Protein AF-A0A821Z1S3-F1 (afdb_monomer_lite)

InterPro domains:
  IPR006588 Peptide N glycanase, PAW domain [PF04721] (127-323)
  IPR006588 Peptide N glycanase, PAW domain [PS51398] (124-323)
  IPR008979 Galactose-binding-like domain superfamily [SSF49785] (152-323)
  IPR018325 Rad4/PNGase transglutaminase-like fold [PF03835] (5-99)
  IPR038680 PAW domain superfamily [G3DSA:2.60.120.1020] (148-323)
  IPR038765 Papain-like cysteine peptidase superfamily [SSF54001] (4-103)
  IPR050883 Peptide-N(4)-(N-acetyl-beta-glucosaminyl)asparagine amidase [PTHR12143] (1-322)

Structure (mmCIF, N/CA/C/O backbone):
data_AF-A0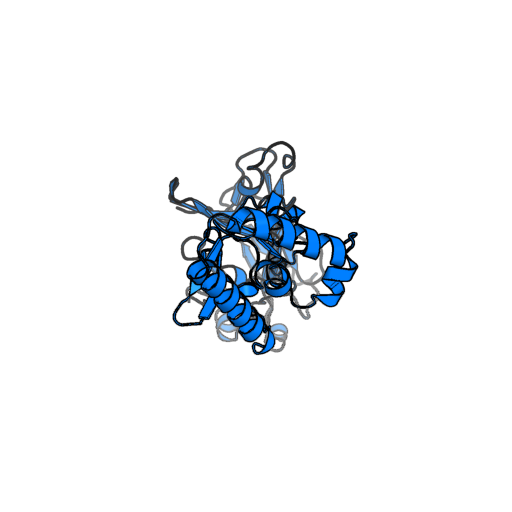A821Z1S3-F1
#
_entry.id   AF-A0A821Z1S3-F1
#
loop_
_atom_site.group_PDB
_atom_site.id
_atom_site.type_symbol
_atom_site.label_atom_id
_atom_site.label_alt_id
_atom_site.label_comp_id
_atom_site.label_asym_id
_atom_site.label_entity_id
_atom_site.label_seq_id
_atom_site.pdbx_PDB_ins_code
_atom_site.Cartn_x
_atom_site.Cartn_y
_atom_site.Cartn_z
_atom_site.occupancy
_atom_site.B_iso_or_equiv
_atom_site.auth_seq_id
_atom_site.auth_comp_id
_atom_site.auth_asym_id
_atom_site.auth_atom_id
_atom_site.pdbx_PDB_model_num
ATOM 1 N N . TYR A 1 1 ? -14.310 0.386 21.230 1.00 90.62 1 TYR A N 1
ATOM 2 C CA . TYR A 1 1 ? -14.034 1.777 20.804 1.00 90.62 1 TYR A CA 1
ATOM 3 C C . TYR A 1 1 ? -12.635 2.137 21.254 1.00 90.62 1 TYR A C 1
ATOM 5 O O . TYR A 1 1 ? -12.342 1.930 22.430 1.00 90.62 1 TYR A O 1
ATOM 13 N N . ASP A 1 2 ? -11.792 2.654 20.360 1.00 93.31 2 ASP A N 1
ATOM 14 C CA . ASP A 1 2 ? -10.522 3.266 20.752 1.00 93.31 2 ASP A CA 1
ATOM 15 C C . ASP A 1 2 ? -10.561 4.796 20.658 1.00 93.31 2 ASP A C 1
ATOM 17 O O . ASP A 1 2 ? -11.298 5.377 19.866 1.00 93.31 2 ASP A O 1
ATOM 21 N N . THR A 1 3 ? -9.761 5.472 21.483 1.00 90.69 3 THR A N 1
ATOM 22 C CA . THR A 1 3 ? -9.684 6.948 21.500 1.00 90.69 3 THR A CA 1
ATOM 23 C C . THR A 1 3 ? -8.890 7.539 20.341 1.00 90.69 3 THR A C 1
ATOM 25 O O . THR A 1 3 ? -8.735 8.751 20.247 1.00 90.69 3 THR A O 1
ATOM 28 N N . THR A 1 4 ? -8.345 6.690 19.485 1.00 85.94 4 THR A N 1
ATOM 29 C CA . THR A 1 4 ? -7.614 7.059 18.277 1.00 85.94 4 THR A CA 1
ATOM 30 C C . THR A 1 4 ? -8.506 6.847 17.057 1.00 85.94 4 THR A C 1
ATOM 32 O O . THR A 1 4 ? -8.021 6.424 16.012 1.00 85.94 4 THR A O 1
ATOM 35 N N . ASP A 1 5 ? -9.807 7.105 17.192 1.00 85.44 5 ASP A N 1
ATOM 36 C CA . ASP A 1 5 ? -10.769 7.154 16.091 1.00 85.44 5 ASP A CA 1
ATOM 37 C C . ASP A 1 5 ? -10.817 5.849 15.268 1.00 85.44 5 ASP A C 1
ATOM 39 O O . ASP A 1 5 ? -10.590 5.828 14.058 1.00 85.44 5 ASP A O 1
ATOM 43 N N . HIS A 1 6 ? -11.032 4.721 15.959 1.00 91.12 6 HIS A N 1
ATOM 44 C CA . HIS A 1 6 ? -11.421 3.447 15.344 1.00 91.12 6 HIS A CA 1
ATOM 45 C C . HIS A 1 6 ? -12.371 2.642 16.244 1.00 91.12 6 HIS A C 1
ATOM 47 O O . HIS A 1 6 ? -12.361 2.755 17.476 1.00 91.12 6 HIS A O 1
ATOM 53 N N . VAL A 1 7 ? -13.215 1.818 15.623 1.00 94.88 7 VAL A N 1
ATOM 54 C CA . VAL A 1 7 ? -14.198 0.970 16.308 1.00 94.88 7 VAL A CA 1
ATOM 55 C C . VAL A 1 7 ? -14.233 -0.422 15.694 1.00 94.88 7 VAL A C 1
ATOM 57 O O . VAL A 1 7 ? -14.097 -0.585 14.490 1.00 94.88 7 VAL A O 1
ATOM 60 N N . TRP A 1 8 ? -14.448 -1.415 16.548 1.00 96.75 8 TRP A N 1
ATOM 61 C CA . TRP A 1 8 ? -14.586 -2.826 16.200 1.00 96.75 8 TRP A CA 1
ATOM 62 C C . TRP A 1 8 ? -15.418 -3.523 17.285 1.00 96.75 8 TRP A C 1
ATOM 64 O O . TRP A 1 8 ? -15.839 -2.879 18.255 1.00 96.75 8 TRP A O 1
ATOM 74 N N . THR A 1 9 ? -15.644 -4.829 17.135 1.00 97.50 9 THR A N 1
ATOM 75 C CA . THR A 1 9 ? -16.467 -5.632 18.053 1.00 97.50 9 THR A CA 1
ATOM 76 C C . THR A 1 9 ? -15.630 -6.712 18.741 1.00 97.50 9 THR A C 1
ATOM 78 O O . THR A 1 9 ? -14.604 -7.142 18.218 1.00 97.50 9 THR A O 1
ATOM 81 N N . GLU A 1 10 ? -16.059 -7.160 19.919 1.00 96.94 10 GLU A N 1
ATOM 82 C CA . GLU A 1 10 ? -15.553 -8.384 20.544 1.00 96.94 10 GLU A CA 1
ATOM 83 C C . GLU A 1 10 ? -16.689 -9.396 20.698 1.00 96.94 10 GLU A C 1
ATOM 85 O O . GLU A 1 10 ? -17.826 -9.021 20.996 1.00 96.94 10 GLU A O 1
ATOM 90 N N . VAL A 1 11 ? -16.384 -10.679 20.509 1.00 95.56 11 VAL A N 1
ATOM 91 C CA . VAL A 1 11 ? -17.351 -11.777 20.642 1.00 95.56 11 VAL A CA 1
ATOM 92 C C . VAL A 1 11 ? -16.816 -12.804 21.632 1.00 95.56 11 VAL A C 1
ATOM 94 O O . VAL A 1 11 ? -15.702 -13.302 21.480 1.00 95.56 11 VAL A O 1
ATOM 97 N N . TYR A 1 12 ? -17.604 -13.132 22.657 1.00 93.19 12 TYR A N 1
ATOM 98 C CA . TYR A 1 12 ? -17.225 -14.152 23.632 1.00 93.19 12 TYR A CA 1
ATOM 99 C C . TYR A 1 12 ? -17.334 -15.548 23.013 1.00 93.19 12 TYR A C 1
ATOM 101 O O . TYR A 1 12 ? -18.387 -15.933 22.503 1.00 93.19 12 TYR A O 1
ATOM 109 N N . SER A 1 13 ? -16.244 -16.307 23.069 1.00 94.00 13 SER A N 1
ATOM 110 C CA . SER A 1 13 ? -16.184 -17.685 22.594 1.00 94.00 13 SER A CA 1
ATOM 111 C C . SER A 1 13 ? -16.351 -18.637 23.768 1.00 94.00 13 SER A C 1
ATOM 113 O O . SER A 1 13 ? -15.436 -18.774 24.577 1.00 94.00 13 SER A O 1
ATOM 115 N N . GLU A 1 14 ? -17.487 -19.334 23.850 1.00 91.31 14 GLU A N 1
ATOM 116 C CA . GLU A 1 14 ? -17.715 -20.305 24.934 1.00 91.31 14 GLU A CA 1
ATOM 117 C C . GLU A 1 14 ? -16.744 -21.494 24.874 1.00 91.31 14 GLU A C 1
ATOM 119 O O . GLU A 1 14 ? -16.428 -22.062 25.907 1.00 91.31 14 GLU A O 1
ATOM 124 N N . ASN A 1 15 ? -16.220 -21.843 23.694 1.00 92.00 15 ASN A N 1
ATOM 125 C CA . ASN A 1 15 ? -15.260 -22.943 23.549 1.00 92.00 15 ASN A CA 1
ATOM 126 C C . ASN A 1 15 ? -13.833 -22.557 23.976 1.00 92.00 15 ASN A C 1
ATOM 128 O O . ASN A 1 15 ? -13.055 -23.409 24.389 1.00 92.00 15 ASN A O 1
ATOM 132 N N . GLN A 1 16 ? -13.468 -21.279 23.827 1.00 89.12 16 GLN A N 1
ATOM 133 C CA . GLN A 1 16 ? -12.139 -20.776 24.199 1.00 89.12 16 GLN A CA 1
ATOM 134 C C . GLN A 1 16 ? -12.143 -20.026 25.535 1.00 89.12 16 GLN A C 1
ATOM 136 O O . GLN A 1 16 ? -11.084 -19.611 25.991 1.00 89.12 16 GLN A O 1
ATOM 141 N N . HIS A 1 17 ? -13.320 -19.836 26.138 1.00 89.81 17 HIS A N 1
ATOM 142 C CA . HIS A 1 17 ? -13.510 -19.131 27.404 1.00 89.81 17 HIS A CA 1
ATOM 143 C C . HIS A 1 17 ? -12.880 -17.725 27.430 1.00 89.81 17 HIS A C 1
ATOM 145 O O . HIS A 1 17 ? -12.352 -17.280 28.445 1.00 89.81 17 HIS A O 1
ATOM 151 N N . ARG A 1 18 ? -12.923 -17.010 26.296 1.00 93.25 18 ARG A N 1
ATOM 152 C CA . ARG A 1 18 ? -12.337 -15.665 26.147 1.00 93.25 18 ARG A CA 1
ATOM 153 C C . ARG A 1 18 ? -13.054 -14.822 25.098 1.00 93.25 18 ARG A C 1
ATOM 155 O O . ARG A 1 18 ? -13.772 -15.342 24.238 1.00 93.25 18 ARG A O 1
ATOM 162 N N . TRP A 1 19 ? -12.835 -13.513 25.149 1.00 94.06 19 TRP A N 1
ATOM 163 C CA . TRP A 1 19 ? -13.358 -12.556 24.175 1.00 94.06 19 TRP A CA 1
ATOM 164 C C . TRP A 1 19 ? -12.426 -12.429 22.971 1.00 94.06 19 TRP A C 1
ATOM 166 O O . TRP A 1 19 ? -11.280 -11.990 23.106 1.00 94.06 19 TRP A O 1
ATOM 176 N N . LEU A 1 20 ? -12.945 -12.767 21.791 1.00 94.44 20 LEU A N 1
ATOM 177 C CA . LEU A 1 20 ? -12.246 -12.674 20.515 1.00 94.44 20 LEU A CA 1
ATOM 178 C C . LEU A 1 20 ? -12.419 -11.285 19.907 1.00 94.44 20 LEU A C 1
ATOM 180 O O . LEU A 1 20 ? -13.532 -10.763 19.838 1.00 94.44 20 LEU A O 1
ATOM 184 N N . HIS A 1 21 ? -11.322 -10.714 19.421 1.00 95.69 21 HIS A N 1
ATOM 185 C CA . HIS A 1 21 ? -11.344 -9.506 18.605 1.00 95.69 21 HIS A CA 1
ATOM 186 C C . HIS A 1 21 ? -12.026 -9.782 17.247 1.00 95.69 21 HIS A C 1
ATOM 188 O O . HIS A 1 21 ? -11.714 -10.782 16.606 1.00 95.69 21 HIS A O 1
ATOM 194 N N . CYS A 1 22 ? -12.924 -8.907 16.783 1.00 96.38 22 CYS A N 1
ATOM 195 C CA . CYS A 1 22 ? -13.519 -8.974 15.445 1.00 96.38 22 CYS A CA 1
ATOM 196 C C . CYS A 1 22 ? -13.591 -7.583 14.792 1.00 96.38 22 CYS A C 1
ATOM 198 O O . CYS A 1 22 ? -14.301 -6.699 15.286 1.00 96.38 22 CYS A O 1
ATOM 200 N N . ASP A 1 23 ? -12.916 -7.405 13.654 1.00 95.69 23 ASP A N 1
ATOM 201 C CA . ASP A 1 23 ? -13.017 -6.205 12.817 1.00 95.69 23 ASP A CA 1
ATOM 202 C C . ASP A 1 23 ? -13.662 -6.549 11.469 1.00 95.69 23 ASP A C 1
ATOM 204 O O . ASP A 1 23 ? -13.068 -7.210 10.615 1.00 95.69 23 ASP A O 1
ATOM 208 N N . ALA A 1 24 ? -14.900 -6.091 11.278 1.00 90.38 24 ALA A N 1
ATOM 209 C CA . ALA A 1 24 ? -15.651 -6.324 10.049 1.00 90.38 24 ALA A CA 1
ATOM 210 C C . ALA A 1 24 ? -15.096 -5.532 8.854 1.00 90.38 24 ALA A C 1
ATOM 212 O O . ALA A 1 24 ? -15.217 -5.992 7.722 1.00 90.38 24 ALA A O 1
ATOM 213 N N . CYS A 1 25 ? -14.484 -4.367 9.090 1.00 84.25 25 CYS A N 1
ATOM 214 C CA . CYS A 1 25 ? -13.916 -3.535 8.028 1.00 84.25 25 CYS A CA 1
ATOM 215 C C . CYS A 1 25 ? -12.662 -4.166 7.417 1.00 84.25 25 CYS A C 1
ATOM 217 O O . CYS A 1 25 ? -12.366 -3.930 6.249 1.00 84.25 25 CYS A O 1
ATOM 219 N N . GLU A 1 26 ? -11.951 -4.971 8.204 1.00 84.19 26 GLU A N 1
ATOM 220 C CA . GLU A 1 26 ? -10.703 -5.624 7.805 1.00 84.19 26 GLU A CA 1
ATOM 221 C C . GLU A 1 26 ? -10.870 -7.128 7.561 1.00 84.19 26 GLU A C 1
ATOM 223 O O . GLU A 1 26 ? -9.915 -7.799 7.188 1.00 84.19 26 GLU A O 1
ATOM 228 N N . ASN A 1 27 ? -12.076 -7.673 7.767 1.00 88.94 27 ASN A N 1
ATOM 229 C CA . ASN A 1 27 ? -12.348 -9.111 7.701 1.00 88.94 27 ASN A CA 1
ATOM 230 C C . ASN A 1 27 ? -11.400 -9.936 8.601 1.00 88.94 27 ASN A C 1
ATOM 232 O O . ASN A 1 27 ? -10.914 -11.002 8.219 1.00 88.94 27 ASN A O 1
ATOM 236 N N . LEU A 1 28 ? -11.132 -9.426 9.807 1.00 90.06 28 LEU A N 1
ATOM 237 C CA . LEU A 1 28 ? -10.224 -10.043 10.771 1.00 90.06 28 LEU A CA 1
ATOM 238 C C . LEU A 1 28 ? -10.976 -10.576 11.988 1.00 90.06 28 LEU A C 1
ATOM 240 O O . LEU A 1 28 ? -11.877 -9.938 12.537 1.00 90.06 28 LEU A O 1
ATOM 244 N N . CYS A 1 29 ? -10.539 -11.745 12.447 1.00 93.56 29 CYS A N 1
ATOM 245 C CA . CYS A 1 29 ? -10.958 -12.345 13.703 1.00 93.56 29 CYS A CA 1
ATOM 246 C C . CYS A 1 29 ? -9.720 -12.765 14.497 1.00 93.56 29 CYS A C 1
ATOM 248 O O . CYS A 1 29 ? -8.740 -13.254 13.934 1.00 93.56 29 CYS A O 1
ATOM 250 N N . ASP A 1 30 ? -9.763 -12.546 15.807 1.00 92.88 30 ASP A N 1
ATOM 251 C CA . ASP A 1 30 ? -8.722 -12.912 16.762 1.00 92.88 30 ASP A CA 1
ATOM 252 C C . ASP A 1 30 ? -7.317 -12.395 16.395 1.00 92.88 30 ASP A C 1
ATOM 254 O O . ASP A 1 30 ? -6.311 -13.081 16.559 1.00 92.88 30 ASP A O 1
ATOM 258 N N . SER A 1 31 ? -7.253 -11.175 15.865 1.00 92.75 31 SER A N 1
ATOM 259 C CA . SER A 1 31 ? -6.015 -10.490 15.451 1.00 92.75 31 SER A CA 1
ATOM 260 C C . SER A 1 31 ? -5.861 -9.128 16.155 1.00 92.75 31 SER A C 1
ATOM 262 O O . SER A 1 31 ? -5.879 -8.089 15.497 1.00 92.75 31 SER A O 1
ATOM 264 N N . PRO A 1 32 ? -5.824 -9.083 17.502 1.00 93.50 32 PRO A N 1
ATOM 265 C CA . PRO A 1 32 ? -5.903 -7.835 18.261 1.00 93.50 32 PRO A CA 1
ATOM 266 C C . PRO A 1 32 ? -4.700 -6.895 18.067 1.00 93.50 32 PRO A C 1
ATOM 268 O O . PRO A 1 32 ? -4.829 -5.696 18.309 1.00 93.50 32 PRO A O 1
ATOM 271 N N . LEU A 1 33 ? -3.531 -7.375 17.636 1.00 93.00 33 LEU A N 1
ATOM 272 C CA . LEU A 1 33 ? -2.356 -6.512 17.464 1.00 93.00 33 LEU A CA 1
ATOM 273 C C . LEU A 1 33 ? -2.306 -5.804 16.105 1.00 93.00 33 LEU A C 1
ATOM 275 O O . LEU A 1 33 ? -1.398 -4.998 15.899 1.00 93.00 33 LEU A O 1
ATOM 279 N N . ILE A 1 34 ? -3.283 -6.023 15.215 1.00 91.81 34 ILE A N 1
ATOM 280 C CA . ILE A 1 34 ? -3.352 -5.365 13.898 1.00 91.81 34 ILE A CA 1
ATOM 281 C C . ILE A 1 34 ? -3.225 -3.839 13.998 1.00 91.81 34 ILE A C 1
ATOM 283 O O . ILE A 1 34 ? -2.543 -3.201 13.201 1.00 91.81 34 ILE A O 1
ATOM 287 N N . TYR A 1 35 ? -3.815 -3.236 15.028 1.00 93.50 35 TYR A N 1
ATOM 288 C CA . TYR A 1 35 ? -3.813 -1.787 15.190 1.00 93.50 35 TYR A CA 1
ATOM 289 C C . TYR A 1 35 ? -2.455 -1.242 15.633 1.00 93.50 35 TYR A C 1
ATOM 291 O O . TYR A 1 35 ? -1.985 -0.241 15.100 1.00 93.50 35 TYR A O 1
ATOM 299 N N . GLU A 1 36 ? -1.821 -1.869 16.625 1.00 89.50 36 GLU A N 1
ATOM 300 C CA . GLU A 1 36 ? -0.526 -1.414 17.144 1.00 89.50 36 GLU A CA 1
ATOM 301 C C . GLU A 1 36 ? 0.617 -1.784 16.191 1.00 89.50 36 GLU A C 1
ATOM 303 O O . GLU A 1 36 ? 1.540 -0.993 16.013 1.00 89.50 36 GLU A O 1
ATOM 308 N N . LYS A 1 37 ? 0.581 -2.979 15.590 1.00 86.38 37 LYS A N 1
ATOM 309 C CA . LYS A 1 37 ? 1.687 -3.523 14.791 1.00 86.38 37 LYS A CA 1
ATOM 310 C C . LYS A 1 37 ? 1.519 -3.275 13.303 1.00 86.38 37 LYS A C 1
ATOM 312 O O . LYS A 1 37 ? 2.439 -2.730 12.699 1.00 86.38 37 LYS A O 1
ATOM 317 N N . GLY A 1 38 ? 0.362 -3.607 12.744 1.00 83.00 38 GLY A N 1
ATOM 318 C CA . GLY A 1 38 ? 0.058 -3.370 11.336 1.00 83.00 38 GLY A CA 1
ATOM 319 C C . GLY A 1 38 ? -0.102 -1.882 11.052 1.00 83.00 38 GLY A C 1
ATOM 320 O O . GLY A 1 38 ? 0.686 -1.275 10.332 1.00 83.00 38 GLY A O 1
ATOM 321 N N . TRP A 1 39 ? -1.071 -1.242 11.706 1.00 85.19 39 TRP A N 1
ATOM 322 C CA . TRP A 1 39 ? -1.384 0.170 11.463 1.00 85.19 39 TRP A CA 1
ATOM 323 C C . TRP A 1 39 ? -0.466 1.133 12.213 1.00 85.19 39 TRP A C 1
ATOM 325 O O . TRP A 1 39 ? -0.555 2.341 12.017 1.00 85.19 39 TRP A O 1
ATOM 335 N N . ARG A 1 40 ? 0.411 0.625 13.087 1.00 82.75 40 ARG A N 1
ATOM 336 C CA . ARG A 1 40 ? 1.362 1.436 13.865 1.00 82.75 40 ARG A CA 1
ATOM 337 C C . ARG A 1 40 ? 0.676 2.486 14.746 1.00 82.75 40 ARG A C 1
ATOM 339 O O . ARG A 1 40 ? 1.249 3.536 15.049 1.00 82.75 40 ARG A O 1
ATOM 346 N N . LYS A 1 41 ? -0.558 2.215 15.185 1.00 85.69 41 LYS A N 1
ATOM 347 C CA . LYS A 1 41 ? -1.302 3.125 16.055 1.00 85.69 41 LYS A CA 1
ATOM 348 C C . LYS A 1 41 ? -0.659 3.195 17.427 1.00 85.69 41 LYS A C 1
ATOM 350 O O . LYS A 1 41 ? -0.456 2.199 18.116 1.00 85.69 41 LYS A O 1
ATOM 355 N N . ASN A 1 42 ? -0.491 4.424 17.891 1.00 87.88 42 ASN A N 1
ATOM 356 C CA . ASN A 1 42 ? -0.104 4.724 19.260 1.00 87.88 42 ASN A CA 1
ATOM 357 C C . ASN A 1 42 ? -1.325 4.692 20.194 1.00 87.88 42 ASN A C 1
ATOM 359 O O . ASN A 1 42 ? -1.700 5.724 20.753 1.00 87.88 42 ASN A O 1
ATOM 363 N N . LEU A 1 43 ? -1.934 3.516 20.377 1.00 91.94 43 LEU A N 1
ATOM 364 C CA . LEU A 1 43 ? -3.137 3.331 21.201 1.00 91.94 43 LEU A CA 1
ATOM 365 C C . LEU A 1 43 ? -2.953 3.876 22.628 1.00 91.94 43 LEU A C 1
ATOM 367 O O . LEU A 1 43 ? -1.868 3.779 23.206 1.00 91.94 43 LEU A O 1
ATOM 371 N N . LEU A 1 44 ? -4.022 4.451 23.189 1.00 92.06 44 LEU A N 1
ATOM 372 C CA . LEU A 1 44 ? -4.063 4.977 24.562 1.00 92.06 44 LEU A CA 1
ATOM 373 C C . LEU A 1 44 ? -5.168 4.308 25.377 1.00 92.06 44 LEU A C 1
ATOM 375 O O . LEU A 1 44 ? -4.882 3.691 26.402 1.00 92.06 44 LEU A O 1
ATOM 379 N N . PHE A 1 45 ? -6.413 4.394 24.908 1.00 94.56 45 PHE A N 1
ATOM 380 C CA . PHE A 1 45 ? -7.558 3.736 25.527 1.00 94.56 45 PHE A CA 1
ATOM 381 C C . PHE A 1 45 ? -8.352 2.966 24.477 1.00 94.56 45 PHE A C 1
ATOM 383 O O . PHE A 1 45 ? -8.738 3.528 23.455 1.00 94.56 45 PHE A O 1
ATOM 390 N N . CYS A 1 46 ? -8.630 1.703 24.775 1.00 96.38 46 CYS A N 1
ATOM 391 C CA . CYS A 1 46 ? -9.611 0.860 24.114 1.00 96.38 46 CYS A CA 1
ATOM 392 C C . CYS A 1 46 ? -10.624 0.438 25.181 1.00 96.38 46 CYS A C 1
ATOM 394 O O . CYS A 1 46 ? -10.285 -0.294 26.109 1.00 96.38 46 CYS A O 1
ATOM 396 N N . VAL A 1 47 ? -11.856 0.930 25.067 1.00 96.56 47 VAL A N 1
ATOM 397 C CA . VAL A 1 47 ? -12.942 0.628 26.006 1.00 96.56 47 VAL A CA 1
ATOM 398 C C . VAL A 1 47 ? -14.001 -0.192 25.280 1.00 96.56 47 VAL A C 1
ATOM 400 O O . VAL A 1 47 ? -14.476 0.191 24.199 1.00 96.56 47 VAL A O 1
ATOM 403 N N . ALA A 1 48 ? -14.342 -1.335 25.869 1.00 96.81 48 ALA A N 1
ATOM 404 C CA . ALA A 1 48 ? -15.418 -2.202 25.418 1.00 96.81 48 ALA A CA 1
ATOM 405 C C . ALA A 1 48 ? -16.715 -1.840 26.149 1.00 96.81 48 ALA A C 1
ATOM 407 O O . ALA A 1 48 ? -16.709 -1.554 27.348 1.00 96.81 48 ALA A O 1
ATOM 408 N N . PHE A 1 49 ? -17.822 -1.857 25.410 1.00 96.38 49 PHE A N 1
ATOM 409 C CA . PHE A 1 49 ? -19.158 -1.585 25.925 1.00 96.38 49 PHE A CA 1
ATOM 410 C C . PHE A 1 49 ? -20.047 -2.782 25.604 1.00 96.38 49 PHE A C 1
ATOM 412 O O . PHE A 1 49 ? -20.274 -3.091 24.435 1.00 96.38 49 PHE A O 1
ATOM 419 N N . ALA A 1 50 ? -20.543 -3.442 26.642 1.00 93.81 50 ALA A N 1
ATOM 420 C CA . ALA A 1 50 ? -21.526 -4.507 26.553 1.00 93.81 50 ALA A CA 1
ATOM 421 C C . ALA A 1 50 ? -22.865 -4.035 27.137 1.00 93.81 50 ALA A C 1
ATOM 423 O O . ALA A 1 50 ? -22.987 -2.932 27.672 1.00 93.81 50 ALA A O 1
ATOM 424 N N . LYS A 1 51 ? -23.891 -4.888 27.052 1.00 92.31 51 LYS A N 1
ATOM 425 C CA . LYS A 1 51 ? -25.232 -4.581 27.578 1.00 92.31 51 LYS A CA 1
ATOM 426 C C . LYS A 1 51 ? -25.245 -4.318 29.093 1.00 92.31 51 LYS A C 1
ATOM 428 O O . LYS A 1 51 ? -26.078 -3.566 29.581 1.00 92.31 51 LYS A O 1
ATOM 433 N N . ASP A 1 52 ? -24.350 -4.972 29.827 1.00 92.81 52 ASP A N 1
ATOM 434 C CA . ASP A 1 52 ? -24.364 -5.113 31.286 1.00 92.81 52 ASP A CA 1
ATOM 435 C C . ASP A 1 52 ? -23.039 -4.706 31.949 1.00 92.81 52 ASP A C 1
ATOM 437 O O . ASP A 1 52 ? -22.933 -4.709 33.177 1.00 92.81 52 ASP A O 1
ATOM 441 N N . HIS A 1 53 ? -22.023 -4.341 31.169 1.00 94.25 53 HIS A N 1
ATOM 442 C CA . HIS A 1 53 ? -20.741 -3.885 31.691 1.00 94.25 53 HIS A CA 1
ATOM 443 C C . HIS A 1 53 ? -19.951 -3.070 30.663 1.00 94.25 53 HIS A C 1
ATOM 445 O O . HIS A 1 53 ? -20.192 -3.125 29.458 1.00 94.25 53 HIS A O 1
ATOM 451 N N . ILE A 1 54 ? -18.981 -2.322 31.170 1.00 96.12 54 ILE A N 1
ATOM 452 C CA . ILE A 1 54 ? -17.914 -1.672 30.421 1.00 96.12 54 ILE A CA 1
ATOM 453 C C . ILE A 1 54 ? -16.564 -2.136 30.975 1.00 96.12 54 ILE A C 1
ATOM 455 O O . ILE A 1 54 ? -16.447 -2.401 32.174 1.00 96.12 54 ILE A O 1
ATOM 459 N N . GLU A 1 55 ? -15.550 -2.216 30.118 1.00 94.56 55 GLU A N 1
ATOM 460 C CA . GLU A 1 55 ? -14.223 -2.721 30.490 1.00 94.56 55 GLU A CA 1
ATOM 461 C C . GLU A 1 55 ? -13.112 -1.966 29.742 1.00 94.56 55 GLU A C 1
ATOM 463 O O . GLU A 1 55 ? -13.256 -1.637 28.561 1.00 94.56 55 GLU A O 1
ATOM 468 N N . ASP A 1 56 ? -11.990 -1.696 30.422 1.00 94.88 56 ASP A N 1
ATOM 469 C CA . ASP A 1 56 ? -10.756 -1.258 29.759 1.00 94.88 56 ASP A CA 1
ATOM 470 C C . ASP A 1 56 ? -10.045 -2.481 29.173 1.00 94.88 56 ASP A C 1
ATOM 472 O O . ASP A 1 56 ? -9.346 -3.212 29.873 1.00 94.88 56 ASP A O 1
ATOM 476 N N . VAL A 1 57 ? -10.218 -2.681 27.870 1.00 94.88 57 VAL A N 1
ATOM 477 C CA . VAL A 1 57 ? -9.626 -3.796 27.123 1.00 94.88 57 VAL A CA 1
ATOM 478 C C . VAL A 1 57 ? -8.302 -3.415 26.467 1.00 94.88 57 VAL A C 1
ATOM 480 O O . VAL A 1 57 ? -7.751 -4.194 25.697 1.00 94.88 57 VAL A O 1
ATOM 483 N N . THR A 1 58 ? -7.739 -2.237 26.768 1.00 94.44 58 THR A N 1
ATOM 484 C CA . THR A 1 58 ? -6.512 -1.741 26.117 1.00 94.44 58 THR A CA 1
ATOM 485 C C . THR A 1 58 ? -5.364 -2.733 26.193 1.00 94.44 58 THR A C 1
ATOM 487 O O . THR A 1 58 ? -4.630 -2.864 25.219 1.00 94.44 58 THR A O 1
ATOM 490 N N . TRP A 1 59 ? -5.219 -3.457 27.310 1.00 91.56 59 TRP A N 1
ATOM 491 C CA . TRP A 1 59 ? -4.168 -4.465 27.454 1.00 91.56 59 TRP A CA 1
ATOM 492 C C . TRP A 1 59 ? -4.187 -5.469 26.298 1.00 91.56 59 TRP A C 1
ATOM 494 O O . TRP A 1 59 ? -3.121 -5.832 25.825 1.00 91.56 59 TRP A O 1
ATOM 504 N N . LYS A 1 60 ? -5.355 -5.869 25.788 1.00 91.88 60 LYS A N 1
ATOM 505 C CA . LYS A 1 60 ? -5.485 -6.841 24.692 1.00 91.88 60 LYS A CA 1
ATOM 506 C C . LYS A 1 60 ? -4.864 -6.356 23.376 1.00 91.88 60 LYS A C 1
ATOM 508 O O . LYS A 1 60 ? -4.314 -7.158 22.634 1.00 91.88 60 LYS A O 1
ATOM 513 N N . TYR A 1 61 ? -4.894 -5.047 23.133 1.00 93.69 61 TYR A N 1
ATOM 514 C CA . TYR A 1 61 ? -4.523 -4.430 21.855 1.00 93.69 61 TYR A CA 1
ATOM 515 C C . TYR A 1 61 ? -3.118 -3.811 21.846 1.00 93.69 61 TYR A C 1
ATOM 517 O O . TYR A 1 61 ? -2.706 -3.248 20.836 1.00 93.69 61 TYR A O 1
ATOM 525 N N . VAL A 1 62 ? -2.377 -3.892 22.959 1.00 91.69 62 VAL A N 1
ATOM 526 C CA . VAL A 1 62 ? -1.011 -3.352 23.065 1.00 91.69 62 VAL A CA 1
ATOM 527 C C . VAL A 1 62 ? -0.022 -4.401 23.557 1.00 91.69 62 VAL A C 1
ATOM 529 O O . VAL A 1 62 ? -0.306 -5.181 24.475 1.00 91.69 62 VAL A O 1
ATOM 532 N N . THR A 1 63 ? 1.186 -4.380 22.999 1.00 88.88 63 THR A N 1
ATOM 533 C CA . THR A 1 63 ? 2.291 -5.242 23.440 1.00 88.88 63 THR A CA 1
ATOM 534 C C . THR A 1 63 ? 2.984 -4.694 24.685 1.00 88.88 63 THR A C 1
ATOM 536 O O . THR A 1 63 ? 3.322 -5.464 25.583 1.00 88.88 63 THR A O 1
ATOM 539 N N . ASN A 1 64 ? 3.123 -3.367 24.810 1.00 87.25 64 ASN A N 1
ATOM 540 C CA . ASN A 1 64 ? 3.728 -2.724 25.982 1.00 87.25 64 ASN A CA 1
ATOM 541 C C . ASN A 1 64 ? 2.712 -1.877 26.761 1.00 87.25 64 ASN A C 1
ATOM 543 O O . ASN A 1 64 ? 2.617 -0.651 26.621 1.00 87.25 64 ASN A O 1
ATOM 547 N N . PHE A 1 65 ? 1.954 -2.534 27.639 1.00 89.06 65 PHE A N 1
ATOM 548 C CA . PHE A 1 65 ? 0.954 -1.838 28.445 1.00 89.06 65 PHE A CA 1
ATOM 549 C C . PHE A 1 65 ? 1.568 -0.859 29.449 1.00 89.06 65 PHE A C 1
ATOM 551 O O . PHE A 1 65 ? 1.018 0.218 29.649 1.00 89.06 65 PHE A O 1
ATOM 558 N N . LYS A 1 66 ? 2.732 -1.171 30.039 1.00 88.12 66 LYS A N 1
ATOM 559 C CA . LYS A 1 66 ? 3.406 -0.266 30.990 1.00 88.12 66 LYS A CA 1
ATOM 560 C C . LYS A 1 66 ? 3.714 1.086 30.347 1.00 88.12 66 LYS A C 1
ATOM 562 O O . LYS A 1 66 ? 3.409 2.124 30.928 1.00 88.12 66 LYS A O 1
ATOM 567 N N . GLN A 1 67 ? 4.262 1.070 29.133 1.00 88.38 67 GLN A N 1
ATOM 568 C CA . GLN A 1 67 ? 4.523 2.287 28.363 1.00 88.38 67 GLN A CA 1
ATOM 569 C C . GLN A 1 67 ? 3.224 2.980 27.935 1.00 88.38 67 GLN A C 1
ATOM 571 O O . GLN A 1 67 ? 3.158 4.206 27.887 1.00 88.38 67 GLN A O 1
ATOM 576 N N . THR A 1 68 ? 2.172 2.216 27.646 1.00 90.50 68 THR A N 1
ATOM 577 C CA . THR A 1 68 ? 0.859 2.778 27.306 1.00 90.50 68 THR A CA 1
ATOM 578 C C . THR A 1 68 ? 0.244 3.532 28.484 1.00 90.50 68 THR A C 1
ATOM 580 O O . THR A 1 68 ? -0.152 4.679 28.297 1.00 90.50 68 THR A O 1
ATOM 583 N N . ILE A 1 69 ? 0.269 2.976 29.704 1.00 90.00 69 ILE A N 1
ATOM 584 C CA . ILE A 1 69 ? -0.190 3.677 30.917 1.00 90.00 69 ILE A CA 1
ATOM 585 C C . ILE A 1 69 ? 0.585 4.979 31.135 1.00 90.00 69 ILE A C 1
ATOM 587 O O . ILE A 1 69 ? -0.017 5.997 31.450 1.00 90.00 69 ILE A O 1
ATOM 591 N N . GLN A 1 70 ? 1.908 4.986 30.945 1.00 88.44 70 GLN A N 1
ATOM 592 C CA . GLN A 1 70 ? 2.718 6.198 31.143 1.00 88.44 70 GLN A CA 1
ATOM 593 C C . GLN A 1 70 ? 2.302 7.359 30.228 1.00 88.44 70 GLN A C 1
ATOM 595 O O . GLN A 1 70 ? 2.491 8.519 30.586 1.00 88.44 70 GLN A O 1
ATOM 600 N N . ARG A 1 71 ? 1.727 7.058 29.057 1.00 90.44 71 ARG A N 1
ATOM 601 C CA . ARG A 1 71 ? 1.207 8.062 28.118 1.00 90.44 71 ARG A CA 1
ATOM 602 C C . ARG A 1 71 ? -0.219 8.511 28.454 1.00 90.44 71 ARG A C 1
ATOM 604 O O . ARG A 1 71 ? -0.671 9.528 27.929 1.00 90.44 71 ARG A O 1
ATOM 611 N N . ARG A 1 72 ? -0.940 7.783 29.313 1.00 90.94 72 ARG A N 1
ATOM 612 C CA . ARG A 1 72 ? -2.285 8.156 29.759 1.00 90.94 72 ARG A CA 1
ATOM 613 C C . ARG A 1 72 ? -2.177 9.263 30.806 1.00 90.94 72 ARG A C 1
ATOM 615 O O . ARG A 1 72 ? -1.755 9.036 31.934 1.00 90.94 72 ARG A O 1
ATOM 622 N N . ASN A 1 73 ? -2.597 10.473 30.449 1.00 87.56 73 ASN A N 1
ATOM 623 C CA . ASN A 1 73 ? -2.582 11.627 31.352 1.00 87.56 73 ASN A CA 1
ATOM 624 C C . ASN A 1 73 ? -3.778 11.625 32.333 1.00 87.56 73 ASN A C 1
ATOM 626 O O . ASN A 1 73 ? -4.520 12.602 32.423 1.00 87.56 73 ASN A O 1
ATOM 630 N N . ILE A 1 74 ? -4.017 10.501 33.021 1.00 91.31 74 ILE A N 1
ATOM 631 C CA . ILE A 1 74 ? -5.110 10.332 33.992 1.00 91.31 74 ILE A CA 1
ATOM 632 C C . ILE A 1 74 ? -4.652 9.539 35.220 1.00 91.31 74 ILE A C 1
ATOM 634 O O . ILE A 1 74 ? -3.633 8.853 35.212 1.00 91.31 74 ILE A O 1
ATOM 638 N N . ASN A 1 75 ? -5.450 9.575 36.287 1.00 92.88 75 ASN A N 1
ATOM 639 C CA . ASN A 1 75 ? -5.246 8.701 37.436 1.00 92.88 75 ASN A CA 1
ATOM 640 C C . ASN A 1 75 ? -5.946 7.348 37.218 1.00 92.88 75 ASN A C 1
ATOM 642 O O . ASN A 1 75 ? -7.167 7.251 37.351 1.00 92.88 75 ASN A O 1
ATOM 646 N N . GLU A 1 76 ? -5.165 6.298 36.958 1.00 93.00 76 GLU A N 1
ATOM 647 C CA . GLU A 1 76 ? -5.667 4.935 36.708 1.00 93.00 76 GLU A CA 1
ATOM 648 C C . GLU A 1 76 ? -6.571 4.393 37.826 1.00 93.00 76 GLU A C 1
ATOM 650 O O . GLU A 1 76 ? -7.567 3.721 37.563 1.00 93.00 76 GLU A O 1
ATOM 655 N N . LYS A 1 77 ? -6.301 4.736 39.094 1.00 94.12 77 LYS A N 1
ATOM 656 C CA . LYS A 1 77 ? -7.155 4.299 40.213 1.00 94.12 77 LYS A CA 1
ATOM 657 C C . LYS A 1 77 ? -8.534 4.950 40.154 1.00 94.12 77 LYS A C 1
ATOM 659 O O . LYS A 1 77 ? -9.525 4.315 40.509 1.00 94.12 77 LYS A O 1
ATOM 664 N N . ILE A 1 78 ? -8.607 6.216 39.743 1.00 95.56 78 ILE A N 1
ATOM 665 C CA . ILE A 1 78 ? -9.882 6.927 39.572 1.00 95.56 78 ILE A CA 1
ATOM 666 C C . ILE A 1 78 ? -10.629 6.365 38.361 1.00 95.56 78 ILE A C 1
ATOM 668 O O . ILE A 1 78 ? -11.838 6.149 38.442 1.00 95.56 78 ILE A O 1
ATOM 672 N N . PHE A 1 79 ? -9.917 6.072 37.273 1.00 94.75 79 PHE A N 1
ATOM 673 C CA . PHE A 1 79 ? -10.496 5.473 36.074 1.00 94.75 79 PHE A CA 1
ATOM 674 C C . PHE A 1 79 ? -11.116 4.100 36.360 1.00 94.75 79 PHE A C 1
ATOM 676 O O . PHE A 1 79 ? -12.309 3.907 36.130 1.00 94.75 79 PHE A O 1
ATOM 683 N N . ALA A 1 80 ? -10.365 3.198 36.998 1.00 94.31 80 ALA A N 1
ATOM 684 C CA . ALA A 1 80 ? -10.857 1.880 37.397 1.00 94.31 80 ALA A CA 1
ATOM 685 C C . ALA A 1 80 ? -12.066 1.962 38.350 1.00 94.31 80 ALA A C 1
ATOM 687 O O . ALA A 1 80 ? -13.052 1.244 38.176 1.00 94.31 80 ALA A O 1
ATOM 688 N N . LYS A 1 81 ? -12.045 2.882 39.327 1.00 96.25 81 LYS A N 1
ATOM 689 C CA . LYS A 1 81 ? -13.201 3.131 40.210 1.00 96.25 81 LYS A CA 1
ATOM 690 C C . LYS A 1 81 ? -14.420 3.645 39.448 1.00 96.25 81 LYS A C 1
ATOM 692 O O . LYS A 1 81 ? -15.546 3.288 39.783 1.00 96.25 81 LYS A O 1
ATOM 697 N N . THR A 1 82 ? -14.205 4.480 38.436 1.00 96.75 82 THR A N 1
ATOM 698 C CA . THR A 1 82 ? -15.283 5.008 37.595 1.00 96.75 82 THR A CA 1
ATOM 699 C C . THR A 1 82 ? -15.937 3.884 36.799 1.00 96.75 82 THR A C 1
ATOM 701 O O . THR A 1 82 ? -17.160 3.772 36.833 1.00 96.75 82 THR A O 1
ATOM 704 N N . ILE A 1 83 ? -15.138 3.005 36.182 1.00 96.00 83 ILE A N 1
ATOM 705 C CA . ILE A 1 83 ? -15.617 1.791 35.503 1.00 96.00 83 ILE A CA 1
ATOM 706 C C . ILE A 1 83 ? -16.437 0.919 36.463 1.00 96.00 83 ILE A C 1
ATOM 708 O O . ILE A 1 83 ? -17.575 0.577 36.151 1.00 96.00 83 ILE A O 1
ATOM 712 N N . SER A 1 84 ? -15.918 0.639 37.667 1.00 95.19 84 SER A N 1
ATOM 713 C CA . SER A 1 84 ? -16.641 -0.141 38.687 1.00 95.19 84 SER A CA 1
ATOM 714 C C . SER A 1 84 ? -18.005 0.466 39.015 1.00 95.19 84 SER A C 1
ATOM 716 O O . SER A 1 84 ? -19.016 -0.229 38.989 1.00 95.19 84 SER A O 1
ATOM 718 N N . ARG A 1 85 ? -18.062 1.784 39.245 1.00 96.62 85 ARG A N 1
ATOM 719 C CA . ARG A 1 85 ? -19.311 2.478 39.583 1.00 96.62 85 ARG A CA 1
ATOM 720 C C . ARG A 1 85 ? -20.326 2.465 38.440 1.00 96.62 85 ARG A C 1
ATOM 722 O O . ARG A 1 85 ? -21.531 2.469 38.685 1.00 96.62 85 ARG A O 1
ATOM 729 N N . VAL A 1 86 ? -19.863 2.507 37.191 1.00 96.56 86 VAL A N 1
ATOM 730 C CA . VAL A 1 86 ? -20.742 2.365 36.021 1.00 96.56 86 VAL A CA 1
ATOM 731 C C . VAL A 1 86 ? -21.286 0.939 35.952 1.00 96.56 86 VAL A C 1
ATOM 733 O O . VAL A 1 86 ? -22.497 0.768 35.820 1.00 96.56 86 VAL A O 1
ATOM 736 N N . ASN A 1 87 ? -20.432 -0.068 36.141 1.00 96.00 87 ASN A N 1
ATOM 737 C CA . ASN A 1 87 ? -20.836 -1.474 36.136 1.00 96.00 87 ASN A CA 1
ATOM 738 C C . ASN A 1 87 ? -21.830 -1.798 37.259 1.00 96.00 87 ASN A C 1
ATOM 740 O O . ASN A 1 87 ? -22.835 -2.448 37.000 1.00 96.00 87 ASN A O 1
ATOM 744 N N . GLU A 1 88 ? -21.644 -1.268 38.469 1.00 94.81 88 GLU A N 1
ATOM 745 C CA . GLU A 1 88 ? -22.611 -1.410 39.572 1.00 94.81 88 GLU A CA 1
ATOM 746 C C . GLU A 1 88 ? -24.016 -0.920 39.188 1.00 94.81 88 GLU A C 1
ATOM 748 O O . GLU A 1 88 ? -25.018 -1.549 39.534 1.00 94.81 88 GLU A O 1
ATOM 753 N N . LYS A 1 89 ? -24.105 0.186 38.437 1.00 95.06 89 LYS A N 1
ATOM 754 C CA . LYS A 1 89 ? -25.387 0.714 37.952 1.00 95.06 89 LYS A CA 1
ATOM 755 C C . LYS A 1 89 ? -25.988 -0.166 36.862 1.00 95.06 89 LYS A C 1
ATOM 757 O O . LYS A 1 89 ? -27.169 -0.502 36.959 1.00 95.06 89 LYS A O 1
ATOM 762 N N . LEU A 1 90 ? -25.187 -0.549 35.864 1.00 94.50 90 LEU A N 1
ATOM 763 C CA . LEU A 1 90 ? -25.615 -1.417 34.760 1.00 94.50 90 LEU A CA 1
ATOM 764 C C . LEU A 1 90 ? -26.104 -2.781 35.266 1.00 94.50 90 LEU A C 1
ATOM 766 O O . LEU A 1 90 ? -27.068 -3.329 34.743 1.00 94.50 90 LEU A O 1
ATOM 770 N N . GLN A 1 91 ? -25.494 -3.286 36.337 1.00 95.25 91 GLN A N 1
ATOM 771 C CA . GLN A 1 91 ? -25.794 -4.596 36.913 1.00 95.25 91 GLN A CA 1
ATOM 772 C C . GLN A 1 91 ? -26.807 -4.539 38.064 1.00 95.25 91 GLN A C 1
ATOM 774 O O . GLN A 1 91 ? -27.098 -5.564 38.680 1.00 95.25 91 GLN A O 1
ATOM 779 N N . SER A 1 92 ? -27.361 -3.366 38.386 1.00 92.81 92 SER A N 1
ATOM 780 C CA . SER A 1 92 ? -28.247 -3.190 39.548 1.00 92.81 92 SER A CA 1
ATOM 781 C C . SER A 1 92 ? -29.498 -4.076 39.498 1.00 92.81 92 SER A C 1
ATOM 783 O O . SER A 1 92 ? -29.905 -4.600 40.533 1.00 92.81 92 SER A O 1
ATOM 785 N N . GLN A 1 93 ? -30.049 -4.297 38.301 1.00 92.06 93 GLN A N 1
ATOM 786 C CA . GLN A 1 93 ? -31.249 -5.111 38.062 1.00 92.06 93 GLN A CA 1
ATOM 787 C C . GLN A 1 93 ? -30.949 -6.587 37.759 1.00 92.06 93 GLN A C 1
ATOM 789 O O . GLN A 1 93 ? -31.877 -7.373 37.592 1.00 92.06 93 GLN A O 1
ATOM 794 N N . LEU A 1 94 ? -29.672 -6.974 37.678 1.00 93.44 94 LEU A N 1
ATOM 795 C CA . LEU A 1 94 ? -29.290 -8.353 37.382 1.00 93.44 94 LEU A CA 1
ATOM 796 C C . LEU A 1 94 ? -29.380 -9.233 38.626 1.00 93.44 94 LEU A C 1
ATOM 798 O O . LEU A 1 94 ? -29.053 -8.812 39.747 1.00 93.44 94 LEU A O 1
ATOM 802 N N . ASN A 1 95 ? -29.762 -10.487 38.408 1.00 95.00 95 ASN A N 1
ATOM 803 C CA . ASN A 1 95 ? -29.767 -11.492 39.458 1.00 95.00 95 ASN A CA 1
ATOM 804 C C . ASN A 1 95 ? -28.332 -11.951 39.796 1.00 95.00 95 ASN A C 1
ATOM 806 O O . ASN A 1 95 ? -27.359 -11.643 39.103 1.00 95.00 95 ASN A O 1
ATOM 810 N N . GLN A 1 96 ? -28.18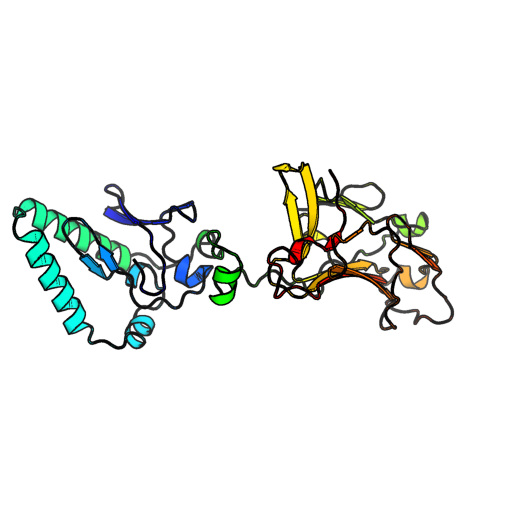0 -12.688 40.899 1.00 92.50 96 GLN A N 1
ATOM 811 C CA . GLN A 1 96 ? -26.855 -13.105 41.365 1.00 92.50 96 GLN A CA 1
ATOM 812 C C . GLN A 1 96 ? -26.151 -14.063 40.389 1.00 92.50 96 GLN A C 1
ATOM 814 O O . GLN A 1 96 ? -24.928 -14.028 40.282 1.00 92.50 96 GLN A O 1
ATOM 819 N N . GLN A 1 97 ? -26.898 -14.902 39.667 1.00 94.19 97 GLN A N 1
ATOM 820 C CA . GLN A 1 97 ? -26.323 -15.847 38.706 1.00 94.19 97 GLN A CA 1
ATOM 821 C C . GLN A 1 97 ? -25.734 -15.116 37.494 1.00 94.19 97 GLN A C 1
ATOM 823 O O . GLN A 1 97 ? -24.617 -15.418 37.084 1.00 94.19 97 GLN A O 1
ATOM 828 N N . GLU A 1 98 ? -26.438 -14.113 36.969 1.00 92.75 98 GLU A N 1
ATOM 829 C CA . GLU A 1 98 ? -25.966 -13.263 35.870 1.00 92.75 98 GLU A CA 1
ATOM 830 C C . GLU A 1 98 ? -24.702 -12.494 36.264 1.00 92.75 98 GLU A C 1
ATOM 832 O O . GLU A 1 98 ? -23.713 -12.508 35.531 1.00 92.75 98 GLU A O 1
ATOM 837 N N . LYS A 1 99 ? -24.694 -11.897 37.464 1.00 92.31 99 LYS A N 1
ATOM 838 C CA . LYS A 1 99 ? -23.512 -11.215 38.018 1.00 92.31 99 LYS A CA 1
ATOM 839 C C . LYS A 1 99 ? -22.317 -12.158 38.132 1.00 92.31 99 LYS A C 1
ATOM 841 O O . LYS A 1 99 ? -21.216 -11.810 37.712 1.00 92.31 99 LYS A O 1
ATOM 846 N N . ASN A 1 100 ? -22.538 -13.364 38.654 1.00 92.69 100 ASN A N 1
ATOM 847 C CA . ASN A 1 100 ? -21.487 -14.369 38.782 1.00 92.69 100 ASN A CA 1
ATOM 848 C C . ASN A 1 100 ? -20.951 -14.809 37.411 1.00 92.69 100 ASN A C 1
ATOM 850 O O . ASN A 1 100 ? -19.742 -14.969 37.277 1.00 92.69 100 ASN A O 1
ATOM 854 N N . LYS A 1 101 ? -21.812 -14.948 36.390 1.00 92.50 101 LYS A N 1
ATOM 855 C CA . LYS A 1 101 ? -21.380 -15.274 35.020 1.00 92.50 101 LYS A CA 1
ATOM 856 C C . LYS A 1 101 ? -20.473 -14.184 34.445 1.00 92.50 101 LYS A C 1
ATOM 858 O O . LYS A 1 101 ? -19.411 -14.500 33.926 1.00 92.50 101 LYS A O 1
ATOM 863 N N . ILE A 1 102 ? -20.842 -12.908 34.587 1.00 92.12 102 ILE A N 1
ATOM 864 C CA . ILE A 1 102 ? -20.017 -11.782 34.109 1.00 92.12 102 ILE A CA 1
ATOM 865 C C . ILE A 1 102 ? -18.642 -11.788 34.791 1.00 92.12 102 ILE A C 1
ATOM 867 O O . ILE A 1 102 ? -17.618 -11.639 34.126 1.00 92.12 102 ILE A O 1
ATOM 871 N N . ILE A 1 103 ? -18.607 -11.995 36.111 1.00 91.44 103 ILE A N 1
ATOM 872 C CA . ILE A 1 103 ? -17.353 -12.068 36.872 1.00 91.44 103 ILE A CA 1
ATOM 873 C C . ILE A 1 103 ? -16.511 -13.274 36.433 1.00 91.44 103 ILE A C 1
ATOM 875 O O . ILE A 1 103 ? -15.311 -13.109 36.229 1.00 91.44 103 ILE A O 1
ATOM 879 N N . SER A 1 104 ? -17.122 -14.451 36.249 1.00 92.56 104 SER A N 1
ATOM 880 C CA . SER A 1 104 ? -16.428 -15.659 35.776 1.00 92.56 104 SER A CA 1
ATOM 881 C C . SER A 1 104 ? -15.782 -15.422 34.417 1.00 92.56 104 SER A C 1
ATOM 883 O O . SER A 1 104 ? -14.570 -15.563 34.290 1.00 92.56 104 SER A O 1
ATOM 885 N N . ASN A 1 105 ? -16.557 -14.938 33.440 1.00 91.44 105 ASN A N 1
ATOM 886 C CA . ASN A 1 105 ? -16.064 -14.650 32.094 1.00 91.44 105 ASN A CA 1
ATOM 887 C C . ASN A 1 105 ? -14.911 -13.634 32.113 1.00 91.44 105 ASN A C 1
ATOM 889 O O . ASN A 1 105 ? -13.964 -13.758 31.343 1.00 91.44 105 ASN A O 1
ATOM 893 N N . ARG A 1 106 ? -14.975 -12.626 32.993 1.00 89.56 106 ARG A N 1
ATOM 894 C CA . ARG A 1 106 ? -13.905 -11.631 33.145 1.00 89.56 106 ARG A CA 1
ATOM 895 C C . ARG A 1 106 ? -12.631 -12.243 33.721 1.00 89.56 106 ARG A C 1
ATOM 897 O O . ARG A 1 106 ? -11.542 -11.917 33.260 1.00 89.56 106 ARG A O 1
ATOM 904 N N . ILE A 1 107 ? -12.753 -13.097 34.736 1.00 90.94 107 ILE A N 1
ATOM 905 C CA . ILE A 1 107 ? -11.604 -13.793 35.326 1.00 90.94 107 ILE A CA 1
ATOM 906 C C . ILE A 1 107 ? -10.963 -14.711 34.283 1.00 90.94 107 ILE A C 1
ATOM 908 O O . ILE A 1 107 ? -9.746 -14.683 34.134 1.00 90.94 107 ILE A O 1
ATOM 912 N N . GLU A 1 108 ? -11.768 -15.469 33.540 1.00 90.38 108 GLU A N 1
ATOM 913 C CA . GLU A 1 108 ? -11.293 -16.353 32.470 1.00 90.38 108 GLU A CA 1
ATOM 914 C C . GLU A 1 108 ? -10.545 -15.579 31.374 1.00 90.38 108 GLU A C 1
ATOM 916 O O . GLU A 1 108 ? -9.425 -15.956 31.030 1.00 90.38 108 GLU A O 1
ATOM 921 N N . ASP A 1 109 ? -11.086 -14.446 30.908 1.00 86.81 109 ASP A N 1
ATOM 922 C CA . ASP A 1 109 ? -10.422 -13.599 29.903 1.00 86.81 109 ASP A CA 1
ATOM 923 C C . ASP A 1 109 ? -9.083 -13.049 30.427 1.00 86.81 109 ASP A C 1
ATOM 925 O O . ASP A 1 109 ? -8.071 -13.091 29.728 1.00 86.81 109 ASP A O 1
ATOM 929 N N . ILE A 1 110 ? -9.032 -12.593 31.687 1.00 88.25 110 ILE A N 1
ATOM 930 C CA . ILE A 1 110 ? -7.785 -12.123 32.318 1.00 88.25 110 ILE A CA 1
ATOM 931 C C . ILE A 1 110 ? -6.756 -13.251 32.416 1.00 88.25 110 ILE A C 1
ATOM 933 O O . ILE A 1 110 ? -5.582 -13.031 32.124 1.00 88.25 110 ILE A O 1
ATOM 937 N N . VAL A 1 111 ? -7.176 -14.451 32.819 1.00 87.94 111 VAL A N 1
ATOM 938 C CA . VAL A 1 111 ? -6.285 -15.612 32.933 1.00 87.94 111 VAL A CA 1
ATOM 939 C C . VAL A 1 111 ? -5.749 -16.031 31.562 1.00 87.94 111 VAL A C 1
ATOM 941 O O . VAL A 1 111 ? -4.547 -16.268 31.446 1.00 87.94 111 VAL A O 1
ATOM 944 N N . SER A 1 112 ? -6.592 -16.062 30.524 1.00 85.31 112 SER A N 1
ATOM 945 C CA . SER A 1 112 ? -6.162 -16.291 29.134 1.00 85.31 112 SER A CA 1
ATOM 946 C C . SER A 1 112 ? -5.072 -15.290 28.735 1.00 85.31 112 SER A C 1
ATOM 948 O O . SER A 1 112 ? -3.981 -15.691 28.333 1.00 85.31 112 SER A O 1
ATOM 950 N N . MET A 1 113 ? -5.295 -13.996 28.984 1.00 82.00 113 MET A N 1
ATOM 951 C CA . MET A 1 113 ? -4.337 -12.936 28.644 1.00 82.00 113 MET A CA 1
ATOM 952 C C . MET A 1 113 ? -3.019 -12.976 29.434 1.00 82.00 113 MET A C 1
ATOM 954 O O . MET A 1 113 ? -2.036 -12.381 28.991 1.00 82.00 113 MET A O 1
ATOM 958 N N . LEU A 1 114 ? -2.992 -13.597 30.617 1.00 83.12 114 LEU A N 1
ATOM 959 C CA . LEU A 1 114 ? -1.771 -13.766 31.416 1.00 83.12 114 LEU A CA 1
ATOM 960 C C . LEU A 1 114 ? -0.940 -14.973 30.969 1.00 83.12 114 LEU A C 1
ATOM 962 O O . LEU A 1 114 ? 0.277 -14.957 31.142 1.00 83.12 114 LEU A O 1
ATOM 966 N N . ASN A 1 115 ? -1.591 -16.002 30.426 1.00 76.56 115 ASN A N 1
ATOM 967 C CA . ASN A 1 115 ? -0.941 -17.236 29.991 1.00 76.56 115 ASN A CA 1
ATOM 968 C C . ASN A 1 115 ? -0.468 -17.182 28.532 1.00 76.56 115 ASN A C 1
ATOM 970 O O . ASN A 1 115 ? 0.446 -17.915 28.164 1.00 76.56 115 ASN A O 1
ATOM 974 N N . GLU A 1 116 ? -1.080 -16.342 27.700 1.00 69.19 116 GLU A N 1
ATOM 975 C CA . GLU A 1 116 ? -0.711 -16.193 26.294 1.00 69.19 116 GLU A CA 1
ATOM 976 C C . GLU A 1 116 ? 0.435 -15.185 26.115 1.00 69.19 116 GLU A C 1
ATOM 978 O O . GLU A 1 116 ? 0.337 -14.013 26.492 1.00 69.19 116 GLU A O 1
ATOM 983 N N . GLU A 1 117 ? 1.531 -15.619 25.484 1.00 70.44 117 GLU A N 1
ATOM 984 C CA . GLU A 1 117 ? 2.521 -14.682 24.956 1.00 70.44 117 GLU A CA 1
ATOM 985 C C . GLU A 1 117 ? 1.897 -13.892 23.802 1.00 70.44 117 GLU A C 1
ATOM 987 O O . GLU A 1 117 ? 1.415 -14.460 22.822 1.00 70.44 117 GLU A O 1
ATOM 992 N N . LYS A 1 118 ? 1.931 -12.558 23.896 1.00 73.62 118 LYS A N 1
ATOM 993 C CA . LYS A 1 118 ? 1.480 -11.666 22.819 1.00 73.62 118 LYS A CA 1
ATOM 994 C C . LYS A 1 118 ? 2.494 -11.640 21.681 1.00 73.62 118 LYS A C 1
ATOM 996 O O . LYS A 1 118 ? 3.255 -10.682 21.532 1.00 73.62 118 LYS A O 1
ATOM 1001 N N . LEU A 1 119 ? 2.512 -12.707 20.897 1.00 76.00 119 LEU A N 1
ATOM 1002 C CA . LEU A 1 119 ? 3.259 -12.778 19.652 1.00 76.00 119 LEU A CA 1
ATOM 1003 C C . LEU A 1 119 ? 2.424 -12.163 18.533 1.00 76.00 119 LEU A C 1
ATOM 1005 O O . LEU A 1 119 ? 1.234 -12.440 18.405 1.00 76.00 119 LEU A O 1
ATOM 1009 N N . THR A 1 120 ? 3.059 -11.315 17.730 1.00 77.81 120 THR A N 1
ATOM 1010 C CA . THR A 1 120 ? 2.421 -10.733 16.549 1.00 77.81 120 THR A CA 1
ATOM 1011 C C . THR A 1 120 ? 2.284 -11.801 15.470 1.00 77.81 120 THR A C 1
ATOM 1013 O O . THR A 1 120 ? 3.273 -12.425 15.086 1.00 77.81 120 THR A O 1
ATOM 1016 N N . LYS A 1 121 ? 1.059 -12.019 14.994 1.00 82.31 121 LYS A N 1
ATOM 1017 C CA . LYS A 1 121 ? 0.749 -12.928 13.885 1.00 82.31 121 LYS A CA 1
ATOM 1018 C C . LYS A 1 121 ? 1.113 -12.251 12.562 1.00 82.31 121 LYS A C 1
ATOM 1020 O O . LYS A 1 121 ? 1.000 -11.035 12.444 1.00 82.31 121 LYS A O 1
ATOM 1025 N N . GLU A 1 122 ? 1.482 -13.014 11.532 1.00 73.56 122 GLU A N 1
ATOM 1026 C CA . GLU A 1 122 ? 1.720 -12.440 10.191 1.00 73.56 122 GLU A CA 1
ATOM 1027 C C . GLU A 1 122 ? 0.483 -11.704 9.652 1.00 73.56 122 GLU A C 1
ATOM 1029 O O . GLU A 1 122 ? 0.606 -10.645 9.042 1.00 73.56 122 GLU A O 1
ATOM 1034 N N . SER A 1 123 ? -0.718 -12.201 9.969 1.00 74.75 123 SER A N 1
ATOM 1035 C CA . SER A 1 123 ? -1.990 -11.547 9.638 1.00 74.75 123 SER A CA 1
ATOM 1036 C C . SER A 1 123 ? -2.192 -10.188 10.317 1.00 74.75 123 SER A C 1
ATOM 1038 O O . SER A 1 123 ? -3.095 -9.460 9.937 1.00 74.75 123 SER A O 1
ATOM 1040 N N . GLU A 1 124 ? -1.389 -9.831 11.320 1.00 82.12 124 GLU A N 1
ATOM 1041 C CA . GLU A 1 124 ? -1.471 -8.555 12.043 1.00 82.12 124 GLU A CA 1
ATOM 1042 C C . GLU A 1 124 ? -0.459 -7.520 11.538 1.00 82.12 124 GLU A C 1
ATOM 1044 O O . GLU A 1 124 ? -0.397 -6.415 12.075 1.00 82.12 124 GLU A O 1
ATOM 1049 N N . LEU A 1 125 ? 0.362 -7.871 10.543 1.00 78.69 125 LEU A N 1
ATOM 1050 C CA . LEU A 1 125 ? 1.462 -7.030 10.064 1.00 78.69 125 LEU A CA 1
ATOM 1051 C C . LEU A 1 125 ? 1.104 -6.159 8.858 1.00 78.69 125 LEU A C 1
ATOM 1053 O O . LEU A 1 125 ? 1.965 -5.419 8.392 1.00 78.69 125 LEU A O 1
ATOM 1057 N N . HIS A 1 126 ? -0.135 -6.216 8.372 1.00 72.62 126 HIS A N 1
ATOM 1058 C CA . HIS A 1 126 ? -0.571 -5.392 7.249 1.00 72.62 126 HIS A CA 1
ATOM 1059 C C . HIS A 1 126 ? -1.173 -4.055 7.704 1.00 72.62 126 HIS A C 1
ATOM 1061 O O . HIS A 1 126 ? -1.778 -3.937 8.774 1.00 72.62 126 HIS A O 1
ATOM 1067 N N . GLY A 1 127 ? -1.040 -3.036 6.861 1.00 77.88 127 GLY A N 1
ATOM 1068 C CA . GLY A 1 127 ? -1.664 -1.734 7.043 1.00 77.88 127 GLY A CA 1
ATOM 1069 C C . GLY A 1 127 ? -3.187 -1.779 6.904 1.00 77.88 127 GLY A C 1
ATOM 1070 O O . GLY A 1 127 ? -3.797 -2.812 6.604 1.00 77.88 127 GLY A O 1
ATOM 1071 N N . ARG A 1 128 ? -3.828 -0.627 7.119 1.00 75.38 128 ARG A N 1
ATOM 1072 C CA . ARG A 1 128 ? -5.285 -0.509 7.036 1.00 75.38 128 ARG A CA 1
ATOM 1073 C C . ARG A 1 128 ? -5.767 -0.742 5.608 1.00 75.38 128 ARG A C 1
ATOM 1075 O O . ARG A 1 128 ? -5.341 -0.064 4.665 1.00 75.38 128 ARG A O 1
ATOM 1082 N N . GLN A 1 129 ? -6.734 -1.636 5.447 1.00 70.75 129 GLN A N 1
ATOM 1083 C CA . GLN A 1 129 ? -7.355 -1.895 4.154 1.00 70.75 129 GLN A CA 1
ATOM 1084 C C . GLN A 1 129 ? -8.517 -0.927 3.911 1.00 70.75 129 GLN A C 1
ATOM 1086 O O . GLN A 1 129 ? -8.584 -0.309 2.843 1.00 70.75 129 GLN A O 1
ATOM 1091 N N . SER A 1 130 ? -9.350 -0.687 4.926 1.00 64.81 130 SER A N 1
ATOM 1092 C CA . SER A 1 130 ? -10.512 0.205 4.852 1.00 64.81 130 SER A CA 1
ATOM 1093 C C . SER A 1 130 ? -10.176 1.710 4.896 1.00 64.81 130 SER A C 1
ATOM 1095 O O . SER A 1 130 ? -9.109 2.134 5.334 1.00 64.81 130 SER A O 1
ATOM 1097 N N . GLY A 1 131 ? -11.102 2.560 4.442 1.00 55.03 131 GLY A N 1
ATOM 1098 C CA . GLY A 1 131 ? -10.948 4.022 4.469 1.00 55.03 131 GLY A CA 1
ATOM 1099 C C . GLY A 1 131 ? -10.158 4.614 3.292 1.00 55.03 131 GLY A C 1
ATOM 1100 O O . GLY A 1 131 ? -9.485 3.916 2.531 1.00 55.03 131 GLY A O 1
ATOM 1101 N N . SER A 1 132 ? -10.274 5.934 3.114 1.00 51.84 132 SER A N 1
ATOM 1102 C CA . SER A 1 132 ? -9.616 6.655 2.018 1.00 51.84 132 SER A CA 1
ATOM 1103 C C . SER A 1 132 ? -8.093 6.666 2.189 1.00 51.84 132 SER A C 1
ATOM 1105 O O . SER A 1 132 ? -7.579 6.743 3.307 1.00 51.84 132 SER A O 1
ATOM 1107 N N . LEU A 1 133 ? -7.346 6.623 1.079 1.00 49.62 133 LEU A N 1
ATOM 1108 C CA . LEU A 1 133 ? -5.880 6.573 1.127 1.00 49.62 133 LEU A CA 1
ATOM 1109 C C . LEU A 1 133 ? -5.276 7.785 1.859 1.00 49.62 133 LEU A C 1
ATOM 1111 O O . LEU A 1 133 ? -4.309 7.628 2.596 1.00 49.62 133 LEU A O 1
ATOM 1115 N N . GLY A 1 134 ? -5.879 8.971 1.726 1.00 43.38 134 GLY A N 1
ATOM 1116 C CA . GLY A 1 134 ? -5.421 10.177 2.427 1.00 43.38 134 GLY A CA 1
ATOM 1117 C C . GLY A 1 134 ? -5.567 10.117 3.931 1.00 43.38 134 GLY A C 1
ATOM 1118 O O . GLY A 1 134 ? -4.671 10.551 4.651 1.00 43.38 134 GLY A O 1
ATOM 1119 N N . TRP A 1 135 ? -6.646 9.510 4.412 1.00 51.38 135 TRP A N 1
ATOM 1120 C CA . TRP A 1 135 ? -6.834 9.303 5.838 1.00 51.38 135 TRP A CA 1
ATOM 1121 C C . TRP A 1 135 ? -5.846 8.265 6.393 1.00 51.38 135 TRP A C 1
ATOM 1123 O O . TRP A 1 135 ? -5.286 8.474 7.467 1.00 51.38 135 TRP A O 1
ATOM 1133 N N . LYS A 1 136 ? -5.539 7.210 5.625 1.00 64.06 136 LYS A N 1
ATOM 1134 C CA . LYS A 1 136 ? -4.518 6.211 5.987 1.00 64.06 136 LYS A CA 1
ATOM 1135 C C . LYS A 1 136 ? -3.104 6.796 6.031 1.00 64.06 136 LYS A C 1
ATOM 1137 O O . LYS A 1 136 ? -2.392 6.600 7.014 1.00 64.06 136 LYS A O 1
ATOM 1142 N N . LEU A 1 137 ? -2.716 7.553 5.001 1.00 53.16 137 LEU A N 1
ATOM 1143 C CA . LEU A 1 137 ? -1.393 8.183 4.896 1.00 53.16 137 LEU A CA 1
ATOM 1144 C C . LEU A 1 137 ? -1.167 9.244 5.978 1.00 53.16 137 LEU A C 1
ATOM 1146 O O . LEU A 1 137 ? -0.117 9.238 6.617 1.00 53.16 137 LEU A O 1
ATOM 1150 N N . ALA A 1 138 ? -2.154 10.111 6.239 1.00 57.25 138 ALA A N 1
ATOM 1151 C CA . ALA A 1 138 ? -2.061 11.134 7.287 1.00 57.25 138 ALA A CA 1
ATOM 1152 C C . ALA A 1 138 ? -1.822 10.540 8.685 1.00 57.25 138 ALA A C 1
ATOM 1154 O O . ALA A 1 138 ? -1.276 11.205 9.564 1.00 57.25 138 ALA A O 1
ATOM 1155 N N . ARG A 1 139 ? -2.232 9.284 8.885 1.00 64.69 139 ARG A N 1
ATOM 1156 C CA . ARG A 1 139 ? -2.135 8.566 10.156 1.00 64.69 139 ARG A CA 1
ATOM 1157 C C . ARG A 1 139 ? -0.971 7.572 10.203 1.00 64.69 139 ARG A C 1
ATOM 1159 O O . ARG A 1 139 ? -0.738 6.985 11.253 1.00 64.69 139 ARG A O 1
ATOM 1166 N N . GLY A 1 140 ? -0.230 7.410 9.103 1.00 58.03 140 GLY A N 1
ATOM 1167 C CA . GLY A 1 140 ? 0.878 6.456 9.002 1.00 58.03 140 GLY A CA 1
ATOM 1168 C C . GLY A 1 140 ? 0.441 4.988 9.046 1.00 58.03 140 GLY A C 1
ATOM 1169 O O . GLY A 1 140 ? 1.261 4.125 9.338 1.00 58.03 140 GLY A O 1
ATOM 1170 N N . GLU A 1 141 ? -0.834 4.711 8.750 1.00 66.25 141 GLU A N 1
ATOM 1171 C CA . GLU A 1 141 ? -1.471 3.387 8.846 1.00 66.25 141 GLU A CA 1
ATOM 1172 C C . GLU A 1 141 ? -1.391 2.614 7.510 1.00 66.25 141 GLU A C 1
ATOM 1174 O O . GLU A 1 141 ? -2.251 1.792 7.193 1.00 66.25 141 GLU A O 1
ATOM 1179 N N . THR A 1 142 ? -0.384 2.919 6.688 1.00 57.16 142 THR A N 1
ATOM 1180 C CA . THR A 1 142 ? -0.110 2.285 5.390 1.00 57.16 142 THR A CA 1
ATOM 1181 C C . THR A 1 142 ? 1.157 1.447 5.456 1.00 57.16 142 THR A C 1
ATOM 1183 O O . THR A 1 142 ? 2.107 1.824 6.147 1.00 57.16 142 THR A O 1
ATOM 1186 N N . ASP A 1 143 ? 1.224 0.394 4.649 1.00 55.22 143 ASP A N 1
ATOM 1187 C CA . ASP A 1 143 ? 2.452 -0.365 4.434 1.00 55.22 143 ASP A CA 1
ATOM 1188 C C . ASP A 1 143 ? 3.502 0.532 3.754 1.00 55.22 143 ASP A C 1
ATOM 1190 O O . ASP A 1 143 ? 3.524 0.715 2.542 1.00 55.22 143 ASP A O 1
ATOM 1194 N N . GLN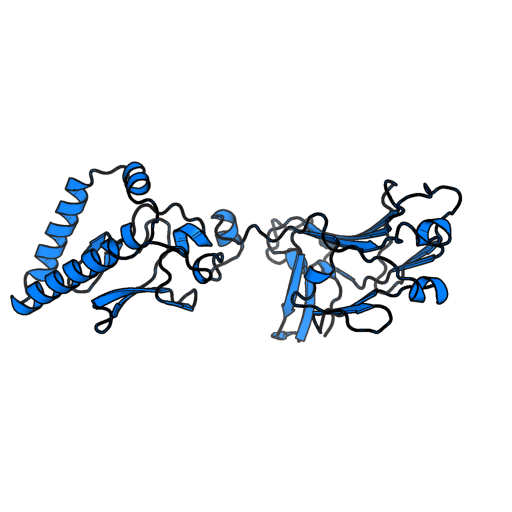 A 1 144 ? 4.376 1.166 4.541 1.00 48.94 144 GLN A N 1
ATOM 1195 C CA . GLN A 1 144 ? 5.528 1.931 4.039 1.00 48.94 144 GLN A CA 1
ATOM 1196 C C . GLN A 1 144 ? 6.654 0.994 3.560 1.00 48.94 144 GLN A C 1
ATOM 1198 O O . GLN A 1 144 ? 7.806 1.147 3.963 1.00 48.94 144 GLN A O 1
ATOM 1203 N N . GLN A 1 145 ? 6.324 -0.015 2.754 1.00 48.00 145 GLN A N 1
ATOM 1204 C CA . GLN A 1 145 ? 7.276 -0.998 2.221 1.00 48.00 145 GLN A CA 1
ATOM 1205 C C . GLN A 1 145 ? 7.394 -0.963 0.688 1.00 48.00 145 GLN A C 1
ATOM 1207 O O . GLN A 1 145 ? 8.090 -1.790 0.113 1.00 48.00 145 GLN A O 1
ATOM 1212 N N . ASP A 1 146 ? 6.760 0.008 0.027 1.00 54.53 146 ASP A N 1
ATOM 1213 C CA . ASP A 1 146 ? 6.501 -0.064 -1.417 1.00 54.53 146 ASP A CA 1
ATOM 1214 C C . ASP A 1 146 ? 7.543 0.605 -2.331 1.00 54.53 146 ASP A C 1
ATOM 1216 O O . ASP A 1 146 ? 7.408 0.528 -3.554 1.00 54.53 146 ASP A O 1
ATOM 1220 N N . ASP A 1 147 ? 8.551 1.287 -1.783 1.00 62.72 147 ASP A N 1
ATOM 1221 C CA . ASP A 1 147 ? 9.596 1.902 -2.604 1.00 62.72 147 ASP A CA 1
ATOM 1222 C C . ASP A 1 147 ? 10.713 0.886 -2.875 1.00 62.72 147 ASP A C 1
ATOM 1224 O O . ASP A 1 147 ? 11.562 0.604 -2.025 1.00 62.72 147 ASP A O 1
ATOM 1228 N N . ILE A 1 148 ? 10.736 0.349 -4.094 1.00 69.81 148 ILE A N 1
ATOM 1229 C CA . ILE A 1 148 ? 11.827 -0.502 -4.571 1.00 69.81 148 ILE A CA 1
ATOM 1230 C C . ILE A 1 148 ? 12.969 0.413 -5.004 1.00 69.81 148 ILE A C 1
ATOM 1232 O O . ILE A 1 148 ? 12.854 1.157 -5.983 1.00 69.81 148 ILE A O 1
ATOM 1236 N N . THR A 1 149 ? 14.088 0.334 -4.286 1.00 65.44 149 THR A N 1
ATOM 1237 C CA . THR A 1 149 ? 15.338 1.019 -4.629 1.00 65.44 149 THR A CA 1
ATOM 1238 C C . THR A 1 149 ? 16.397 -0.037 -4.958 1.00 65.44 149 THR A C 1
ATOM 1240 O O . THR A 1 149 ? 16.740 -0.852 -4.110 1.00 65.44 149 THR A O 1
ATOM 1243 N N . ASN A 1 150 ? 16.886 -0.055 -6.205 1.00 68.94 150 ASN A N 1
ATOM 1244 C CA . ASN A 1 150 ? 17.834 -1.053 -6.737 1.00 68.94 150 ASN A CA 1
ATOM 1245 C C . ASN A 1 150 ? 17.306 -2.505 -6.743 1.00 68.94 150 ASN A C 1
ATOM 1247 O O . ASN A 1 150 ? 17.923 -3.410 -6.186 1.00 68.94 150 ASN A O 1
ATOM 1251 N N . GLY A 1 151 ? 16.158 -2.710 -7.381 1.00 82.12 151 GLY A N 1
ATOM 1252 C CA . GLY A 1 151 ? 15.545 -4.005 -7.659 1.00 82.12 151 GLY A CA 1
ATOM 1253 C C . GLY A 1 151 ? 16.209 -4.771 -8.810 1.00 82.12 151 GLY A C 1
ATOM 1254 O O . GLY A 1 151 ? 17.431 -4.848 -8.924 1.00 82.12 151 GLY A O 1
ATOM 1255 N N . PHE A 1 152 ? 15.387 -5.378 -9.662 1.00 86.62 152 PHE A N 1
ATOM 1256 C CA . PHE A 1 152 ? 15.821 -6.345 -10.665 1.00 86.62 152 PHE A CA 1
ATOM 1257 C C . PHE A 1 152 ? 16.633 -5.707 -11.805 1.00 86.62 152 PHE A C 1
ATOM 1259 O O . PHE A 1 152 ? 16.290 -4.641 -12.320 1.00 86.62 152 PHE A O 1
ATOM 1266 N N . ILE A 1 153 ? 17.692 -6.401 -12.232 1.00 89.69 153 ILE A N 1
ATOM 1267 C CA . ILE A 1 153 ? 18.501 -6.060 -13.407 1.00 89.69 153 ILE A CA 1
ATOM 1268 C C . ILE A 1 153 ? 18.455 -7.245 -14.370 1.00 89.69 153 ILE A C 1
ATOM 1270 O O . ILE A 1 153 ? 18.753 -8.379 -13.989 1.00 89.69 153 ILE A O 1
ATOM 1274 N N . TYR A 1 154 ? 18.117 -6.978 -15.628 1.00 90.31 154 TYR A N 1
ATOM 1275 C CA . TYR A 1 154 ? 18.186 -7.972 -16.689 1.00 90.31 154 TYR A CA 1
ATOM 1276 C C . TYR A 1 154 ? 19.631 -8.151 -17.139 1.00 90.31 154 TYR A C 1
ATOM 1278 O O . TYR A 1 154 ? 20.204 -7.276 -17.789 1.00 90.31 154 TYR A O 1
ATOM 1286 N N . PHE A 1 155 ? 20.205 -9.303 -16.805 1.00 90.44 155 PHE A N 1
ATOM 1287 C CA . PHE A 1 155 ? 21.510 -9.709 -17.308 1.00 90.44 155 PHE A CA 1
ATOM 1288 C C . PHE A 1 155 ? 21.365 -10.480 -18.611 1.00 90.44 155 PHE A C 1
ATOM 1290 O O . PHE A 1 155 ? 20.666 -11.498 -18.648 1.00 90.44 155 PHE A O 1
ATOM 1297 N N . ILE A 1 156 ? 22.029 -10.002 -19.661 1.00 89.56 156 ILE A N 1
ATOM 1298 C CA . ILE A 1 156 ? 22.027 -10.640 -20.983 1.00 89.56 156 ILE A CA 1
ATOM 1299 C C . ILE A 1 156 ? 22.713 -12.010 -20.885 1.00 89.56 156 ILE A C 1
ATOM 1301 O O . ILE A 1 156 ? 23.698 -12.182 -20.170 1.00 89.56 156 ILE A O 1
ATOM 1305 N N . ASN A 1 157 ? 22.166 -13.028 -21.541 1.00 88.56 157 ASN A N 1
ATOM 1306 C CA . ASN A 1 157 ? 22.732 -14.378 -21.542 1.00 88.56 157 ASN A CA 1
ATOM 1307 C C . ASN A 1 157 ? 23.479 -14.677 -22.858 1.00 88.56 157 ASN A C 1
ATOM 1309 O O . ASN A 1 157 ? 23.403 -13.917 -23.819 1.00 88.56 157 ASN A O 1
ATOM 1313 N N . ASN A 1 158 ? 24.235 -15.778 -22.894 1.00 87.00 158 ASN A N 1
ATOM 1314 C CA . ASN A 1 158 ? 25.065 -16.104 -24.061 1.00 87.00 158 ASN A CA 1
ATOM 1315 C C . ASN A 1 158 ? 24.228 -16.372 -25.319 1.00 87.00 158 ASN A C 1
ATOM 1317 O O . ASN A 1 158 ? 24.634 -15.992 -26.407 1.00 87.00 158 ASN A O 1
ATOM 1321 N N . GLU A 1 159 ? 23.040 -16.958 -25.170 1.00 87.25 159 GLU A N 1
ATOM 1322 C CA . GLU A 1 159 ? 22.146 -17.229 -26.298 1.00 87.25 159 GLU A CA 1
ATOM 1323 C C . GLU A 1 159 ? 21.630 -15.930 -26.943 1.00 87.25 159 GLU A C 1
ATOM 1325 O O . GLU A 1 159 ? 21.520 -15.833 -28.162 1.00 87.25 159 GLU A O 1
ATOM 1330 N N . GLU A 1 160 ? 21.342 -14.908 -26.138 1.00 90.56 160 GLU A N 1
ATOM 1331 C CA . GLU A 1 160 ? 20.945 -13.574 -26.606 1.00 90.56 160 GLU A CA 1
ATOM 1332 C C . GLU A 1 160 ? 22.097 -12.835 -27.278 1.00 90.56 160 GLU A C 1
ATOM 1334 O O . GLU A 1 160 ? 21.898 -12.176 -28.298 1.00 90.56 160 GLU A O 1
ATOM 1339 N N . CYS A 1 161 ? 23.308 -12.978 -26.737 1.00 88.12 161 CYS A N 1
ATOM 1340 C CA . CYS A 1 161 ? 24.522 -12.485 -27.375 1.00 88.12 161 CYS A CA 1
ATOM 1341 C C . CYS A 1 161 ? 24.723 -13.122 -28.760 1.00 88.12 161 CYS A C 1
ATOM 1343 O O . CYS A 1 161 ? 24.957 -12.397 -29.725 1.00 88.12 161 CYS A O 1
ATOM 1345 N N . ASP A 1 162 ? 24.556 -14.443 -28.873 1.00 88.12 162 ASP A N 1
ATOM 1346 C CA . ASP A 1 162 ? 24.692 -15.176 -30.138 1.00 88.12 162 ASP A CA 1
ATOM 1347 C C . ASP A 1 162 ? 23.600 -14.788 -31.151 1.00 88.12 162 ASP A C 1
ATOM 1349 O O . ASP A 1 162 ? 23.863 -14.673 -32.350 1.00 88.12 162 ASP A O 1
ATOM 1353 N N . LYS A 1 163 ? 22.370 -14.547 -30.676 1.00 89.69 163 LYS A N 1
ATOM 1354 C CA . LYS A 1 163 ? 21.246 -14.050 -31.491 1.00 89.69 163 LYS A CA 1
ATOM 1355 C C . LYS A 1 163 ? 21.391 -12.575 -31.878 1.00 89.69 163 LYS A C 1
ATOM 1357 O O . LYS A 1 163 ? 20.784 -12.144 -32.856 1.00 89.69 163 LYS A O 1
ATOM 1362 N N . GLY A 1 164 ? 22.172 -11.806 -31.122 1.00 90.94 164 GLY A N 1
ATOM 1363 C CA . GLY A 1 164 ? 22.431 -10.386 -31.352 1.00 90.94 164 GLY A CA 1
ATOM 1364 C C . GLY A 1 164 ? 21.322 -9.438 -30.883 1.00 90.94 164 GLY A C 1
ATOM 1365 O O . GLY A 1 164 ? 21.361 -8.260 -31.234 1.00 90.94 164 GLY A O 1
ATOM 1366 N N . PHE A 1 165 ? 20.338 -9.911 -30.110 1.00 92.06 165 PHE A N 1
ATOM 1367 C CA . PHE A 1 165 ? 19.277 -9.060 -29.563 1.00 92.06 165 PHE A CA 1
ATOM 1368 C C . PHE A 1 165 ? 18.660 -9.629 -28.276 1.00 92.06 165 PHE A C 1
ATOM 1370 O O . PHE A 1 165 ? 18.735 -10.825 -27.999 1.00 92.06 165 PHE A O 1
ATOM 1377 N N . ILE A 1 166 ? 18.008 -8.746 -27.515 1.00 92.69 166 ILE A N 1
ATOM 1378 C CA . ILE A 1 166 ? 17.144 -9.067 -26.375 1.00 92.69 166 ILE A CA 1
ATOM 1379 C C . ILE A 1 166 ? 15.867 -8.222 -26.484 1.00 92.69 166 ILE A C 1
ATOM 1381 O O . ILE A 1 166 ? 15.944 -7.019 -26.730 1.00 92.69 166 ILE A O 1
ATOM 1385 N N . SER A 1 167 ? 14.703 -8.848 -26.307 1.00 93.44 167 SER A N 1
ATOM 1386 C CA . SER A 1 167 ? 13.399 -8.185 -26.195 1.00 93.44 167 SER A CA 1
ATOM 1387 C C . SER A 1 167 ? 12.813 -8.428 -24.808 1.00 93.44 167 SER A C 1
ATOM 1389 O O . SER A 1 167 ? 12.800 -9.564 -24.330 1.00 93.44 167 SER A O 1
ATOM 1391 N N . ILE A 1 168 ? 12.329 -7.364 -24.168 1.00 94.06 168 ILE A N 1
ATOM 1392 C CA . ILE A 1 168 ? 11.651 -7.413 -22.870 1.00 94.06 168 ILE A CA 1
ATOM 1393 C C . ILE A 1 168 ? 10.321 -6.688 -23.019 1.00 94.06 168 ILE A C 1
ATOM 1395 O O . ILE A 1 168 ? 10.280 -5.511 -23.376 1.00 94.06 168 ILE A O 1
ATOM 1399 N N . GLU A 1 169 ? 9.239 -7.386 -22.700 1.00 93.81 169 GLU A N 1
ATOM 1400 C CA . GLU A 1 169 ? 7.877 -6.898 -22.864 1.00 93.81 169 GLU A CA 1
ATOM 1401 C C . GLU A 1 169 ? 7.090 -7.079 -21.570 1.00 93.81 169 GLU A C 1
ATOM 1403 O O . GLU A 1 169 ? 7.175 -8.109 -20.903 1.00 93.81 169 GLU A O 1
ATOM 1408 N N . TYR A 1 170 ? 6.296 -6.072 -21.216 1.00 93.50 170 TYR A N 1
ATOM 1409 C CA . TYR A 1 170 ? 5.382 -6.131 -20.081 1.00 93.50 170 TYR A CA 1
ATOM 1410 C C . TYR A 1 170 ? 3.939 -6.039 -20.567 1.00 93.50 170 TYR A C 1
ATOM 1412 O O . TYR A 1 170 ? 3.563 -5.099 -21.269 1.00 93.50 170 TYR A O 1
ATOM 1420 N N . ASN A 1 171 ? 3.116 -7.001 -20.158 1.00 91.88 171 ASN A N 1
ATOM 1421 C CA . ASN A 1 171 ? 1.694 -7.034 -20.458 1.00 91.88 171 ASN A CA 1
ATOM 1422 C C . ASN A 1 171 ? 0.893 -6.592 -19.226 1.00 91.88 171 ASN A C 1
ATOM 1424 O O . ASN A 1 171 ? 0.817 -7.318 -18.231 1.00 91.88 171 ASN A O 1
ATOM 1428 N N . SER A 1 172 ? 0.259 -5.418 -19.303 1.00 91.56 172 SER A N 1
ATOM 1429 C CA . SER A 1 172 ? -0.511 -4.853 -18.191 1.00 91.56 172 SER A CA 1
ATOM 1430 C C . SER A 1 172 ? -1.822 -5.599 -17.925 1.00 91.56 172 SER A C 1
ATOM 1432 O O . SER A 1 172 ? -2.274 -5.602 -16.783 1.00 91.56 172 SER A O 1
ATOM 1434 N N . VAL A 1 173 ? -2.420 -6.278 -18.909 1.00 91.44 173 VAL A N 1
ATOM 1435 C CA . VAL A 1 173 ? -3.636 -7.101 -18.732 1.00 91.44 173 VAL A CA 1
ATOM 1436 C C . VAL A 1 173 ? -3.344 -8.343 -17.907 1.00 91.44 173 VAL A C 1
ATOM 1438 O O . VAL A 1 173 ? -4.024 -8.593 -16.912 1.00 91.44 173 VAL A O 1
ATOM 1441 N N . LEU A 1 174 ? -2.307 -9.084 -18.285 1.00 90.94 174 LEU A N 1
ATOM 1442 C CA . LEU A 1 174 ? -1.930 -10.330 -17.624 1.00 90.94 174 LEU A CA 1
ATOM 1443 C C . LEU A 1 174 ? -1.066 -10.116 -16.381 1.00 90.94 174 LEU A C 1
ATOM 1445 O O . LEU A 1 174 ? -0.941 -11.047 -15.592 1.00 90.94 174 LEU A O 1
ATOM 1449 N N . ASP A 1 175 ? -0.503 -8.916 -16.210 1.00 92.25 175 ASP A N 1
ATOM 1450 C CA . ASP A 1 175 ? 0.452 -8.584 -15.147 1.00 92.25 175 ASP A CA 1
ATOM 1451 C C . ASP A 1 175 ? 1.704 -9.478 -15.211 1.00 92.25 175 ASP A C 1
ATOM 1453 O O . ASP A 1 175 ? 2.110 -10.117 -14.239 1.00 92.25 175 ASP A O 1
ATOM 1457 N N . LYS A 1 176 ? 2.270 -9.602 -16.420 1.00 92.44 176 LYS A N 1
ATOM 1458 C CA . LYS A 1 176 ? 3.352 -10.547 -16.740 1.00 92.44 176 LYS A CA 1
ATOM 1459 C C . LYS A 1 176 ? 4.427 -9.922 -17.615 1.00 92.44 176 LYS A C 1
ATOM 1461 O O . LYS A 1 176 ? 4.124 -9.129 -18.506 1.00 92.44 176 LYS A O 1
ATOM 1466 N N . TYR A 1 177 ? 5.662 -10.362 -17.390 1.00 92.81 177 TYR A N 1
ATOM 1467 C CA . TYR A 1 177 ? 6.811 -10.058 -18.234 1.00 92.81 177 TYR A CA 1
ATOM 1468 C C . TYR A 1 177 ? 7.122 -11.212 -19.185 1.00 92.81 177 TYR A C 1
ATOM 1470 O O . TYR A 1 177 ? 7.016 -12.385 -18.811 1.00 92.81 177 TYR A O 1
ATOM 1478 N N . TYR A 1 178 ? 7.550 -10.847 -20.387 1.00 92.69 178 TYR A N 1
ATOM 1479 C CA . TYR A 1 178 ? 8.038 -11.745 -21.418 1.00 92.69 178 TYR A CA 1
ATOM 1480 C C . TYR A 1 178 ? 9.443 -11.315 -21.821 1.00 92.69 178 TYR A C 1
ATOM 1482 O O . TYR A 1 178 ? 9.697 -10.133 -22.052 1.00 92.69 178 TYR A O 1
ATOM 1490 N N . ARG A 1 179 ? 10.349 -12.281 -21.924 1.00 93.50 179 ARG A N 1
ATOM 1491 C CA . ARG A 1 179 ? 11.712 -12.093 -22.407 1.00 93.50 179 ARG A CA 1
ATOM 1492 C C . ARG A 1 179 ? 11.902 -12.948 -23.647 1.00 93.50 179 ARG A C 1
ATOM 1494 O O . ARG A 1 179 ? 11.810 -14.169 -23.566 1.00 93.50 179 ARG A O 1
ATOM 1501 N N . ASN A 1 180 ? 12.132 -12.309 -24.791 1.00 91.94 180 ASN A N 1
ATOM 1502 C CA . ASN A 1 180 ? 12.179 -12.964 -26.103 1.00 91.94 180 ASN A CA 1
ATOM 1503 C C . ASN A 1 180 ? 10.974 -13.903 -26.325 1.00 91.94 180 ASN A C 1
ATOM 1505 O O . ASN A 1 180 ? 11.155 -15.071 -26.656 1.00 91.94 180 ASN A O 1
ATOM 1509 N N . GLU A 1 181 ? 9.759 -13.400 -26.073 1.00 89.81 181 GLU A N 1
ATOM 1510 C CA . GLU A 1 181 ? 8.480 -14.135 -26.174 1.00 89.81 181 GLU A CA 1
ATOM 1511 C C . GLU A 1 181 ? 8.257 -15.244 -25.122 1.00 89.81 181 GLU A C 1
ATOM 1513 O O . GLU A 1 181 ? 7.202 -15.880 -25.103 1.00 89.81 181 GLU A O 1
ATOM 1518 N N . ILE A 1 182 ? 9.195 -15.457 -24.194 1.00 90.50 182 ILE A N 1
ATOM 1519 C CA . ILE A 1 182 ? 9.073 -16.445 -23.114 1.00 90.50 182 ILE A CA 1
ATOM 1520 C C . ILE A 1 182 ? 8.594 -15.755 -21.834 1.00 90.50 182 ILE A C 1
ATOM 1522 O O . ILE A 1 182 ? 9.205 -14.798 -21.369 1.00 90.50 182 ILE A O 1
ATOM 1526 N N . GLU A 1 183 ? 7.509 -16.251 -21.241 1.00 89.62 183 GLU A N 1
ATOM 1527 C CA . GLU A 1 183 ? 6.984 -15.753 -19.962 1.00 89.62 183 GLU A CA 1
ATOM 1528 C C . GLU A 1 183 ? 7.980 -15.995 -18.806 1.00 89.62 183 GLU A C 1
ATOM 1530 O O . GLU A 1 183 ? 8.435 -17.121 -18.606 1.00 89.62 183 GLU A O 1
ATOM 1535 N N . GLU A 1 184 ? 8.279 -14.967 -18.000 1.00 80.44 184 GLU A N 1
ATOM 1536 C CA . GLU A 1 184 ? 9.303 -15.040 -16.934 1.00 80.44 184 GLU A CA 1
ATOM 1537 C C . GLU A 1 184 ? 8.770 -15.035 -15.481 1.00 80.44 184 GLU A C 1
ATOM 1539 O O . GLU A 1 184 ? 9.564 -15.010 -14.536 1.00 80.44 184 GLU A O 1
ATOM 1544 N N . ASN A 1 185 ? 7.457 -15.047 -15.238 1.00 68.12 185 ASN A N 1
ATOM 1545 C CA . ASN A 1 185 ? 6.940 -14.563 -13.951 1.00 68.12 185 ASN A CA 1
ATOM 1546 C C . ASN A 1 185 ? 7.111 -15.541 -12.762 1.00 68.12 185 ASN A C 1
ATOM 1548 O O . ASN A 1 185 ? 6.653 -16.687 -12.809 1.00 68.12 185 ASN A O 1
ATOM 1552 N N . LYS A 1 186 ? 7.691 -15.068 -11.645 1.00 59.25 186 LYS A N 1
ATOM 1553 C CA . LYS A 1 186 ? 7.742 -15.797 -10.362 1.00 59.25 186 LYS A CA 1
ATOM 1554 C C . LYS A 1 186 ? 7.209 -14.925 -9.217 1.00 59.25 186 LYS A C 1
ATOM 1556 O O . LYS A 1 186 ? 7.965 -14.380 -8.433 1.00 59.25 186 LYS A O 1
ATOM 1561 N N . LYS A 1 187 ? 5.878 -14.950 -9.080 1.00 59.69 187 LYS A N 1
ATOM 1562 C CA . LYS A 1 187 ? 5.032 -14.538 -7.935 1.00 59.69 187 LYS A CA 1
ATOM 1563 C C . LYS A 1 187 ? 4.498 -13.098 -7.883 1.00 59.69 187 LYS A C 1
ATOM 1565 O O . LYS A 1 187 ? 3.306 -12.992 -7.611 1.00 59.69 187 LYS A O 1
ATOM 1570 N N . ASP A 1 188 ? 5.260 -12.051 -8.214 1.00 67.50 188 ASP A N 1
ATOM 1571 C CA . ASP A 1 188 ? 4.869 -10.677 -7.811 1.00 67.50 188 ASP A CA 1
ATOM 1572 C C . ASP A 1 188 ? 4.508 -9.692 -8.953 1.00 67.50 188 ASP A C 1
ATOM 1574 O O . ASP A 1 188 ? 4.468 -8.478 -8.754 1.00 67.50 188 ASP A O 1
ATOM 1578 N N . GLY A 1 189 ? 4.185 -10.182 -10.158 1.00 84.88 189 GLY A N 1
ATOM 1579 C CA . GLY A 1 189 ? 3.616 -9.348 -11.233 1.00 84.88 189 GLY A CA 1
ATOM 1580 C C . GLY A 1 189 ? 4.529 -8.190 -11.660 1.00 84.88 189 GLY A C 1
ATOM 1581 O O . GLY A 1 189 ? 5.728 -8.383 -11.862 1.00 84.88 189 GLY A O 1
ATOM 1582 N N . LEU A 1 190 ? 3.973 -6.978 -11.788 1.00 86.06 190 LEU A N 1
ATOM 1583 C CA . LEU A 1 190 ? 4.692 -5.751 -12.158 1.00 86.06 190 LEU A CA 1
ATOM 1584 C C . LEU A 1 190 ? 6.002 -5.554 -11.383 1.00 86.06 190 LEU A C 1
ATOM 1586 O O . LEU A 1 190 ? 6.997 -5.160 -11.991 1.00 86.06 190 LEU A O 1
ATOM 1590 N N . ILE A 1 191 ? 6.001 -5.786 -10.067 1.00 85.50 191 ILE A N 1
ATOM 1591 C CA . ILE A 1 191 ? 7.129 -5.428 -9.198 1.00 85.50 191 ILE A CA 1
ATOM 1592 C C . ILE A 1 191 ? 8.284 -6.441 -9.234 1.00 85.50 191 ILE A C 1
ATOM 1594 O O . ILE A 1 191 ? 9.388 -6.099 -8.822 1.00 85.50 191 ILE A O 1
ATOM 1598 N N . ASP A 1 192 ? 8.076 -7.647 -9.772 1.00 83.56 192 ASP A N 1
ATOM 1599 C CA . ASP A 1 192 ? 9.099 -8.709 -9.798 1.00 83.56 192 ASP A CA 1
ATOM 1600 C C . ASP A 1 192 ? 10.329 -8.320 -10.639 1.00 83.56 192 ASP A C 1
ATOM 1602 O O . ASP A 1 192 ? 11.462 -8.700 -10.342 1.00 83.56 192 ASP A O 1
ATOM 1606 N N . LYS A 1 193 ? 10.117 -7.528 -11.699 1.00 88.12 193 LYS A N 1
ATOM 1607 C CA . LYS A 1 193 ? 11.148 -7.228 -12.705 1.00 88.12 193 LYS A CA 1
ATOM 1608 C C . LYS A 1 193 ? 11.483 -5.746 -12.875 1.00 88.12 193 LYS A C 1
ATOM 1610 O O . LYS A 1 193 ? 12.078 -5.363 -13.884 1.00 88.12 193 LYS A O 1
ATOM 1615 N N . VAL A 1 194 ? 11.110 -4.901 -11.917 1.00 91.06 194 VAL A N 1
ATOM 1616 C CA . VAL A 1 194 ? 11.462 -3.469 -11.938 1.00 91.06 194 VAL A CA 1
ATOM 1617 C C . VAL A 1 194 ? 12.786 -3.222 -11.228 1.00 91.06 194 VAL A C 1
ATOM 1619 O O . VAL A 1 194 ? 13.073 -3.808 -10.186 1.00 91.06 194 VAL A O 1
ATOM 1622 N N . TYR A 1 195 ? 13.576 -2.300 -11.768 1.00 89.06 195 TYR A N 1
ATOM 1623 C CA . TYR A 1 195 ? 14.805 -1.831 -11.135 1.00 89.06 195 TYR A CA 1
ATOM 1624 C C . TYR A 1 195 ? 14.526 -0.795 -10.047 1.00 89.06 195 TYR A C 1
ATOM 1626 O O . TYR A 1 195 ? 15.151 -0.788 -8.992 1.00 89.06 195 TYR A O 1
ATOM 1634 N N . SER A 1 196 ? 13.576 0.104 -10.271 1.00 87.69 196 SER A N 1
ATOM 1635 C CA . SER A 1 196 ? 13.065 0.941 -9.191 1.00 87.69 196 SER A CA 1
ATOM 1636 C C . SER A 1 196 ? 11.610 1.269 -9.424 1.00 87.69 196 SER A C 1
ATOM 1638 O O . SER A 1 196 ? 11.164 1.409 -10.562 1.00 87.69 196 SER A O 1
ATOM 1640 N N . CYS A 1 197 ? 10.862 1.371 -8.339 1.00 89.00 197 CYS A N 1
ATOM 1641 C CA . CYS A 1 197 ? 9.451 1.693 -8.384 1.00 89.00 197 CYS A CA 1
ATOM 1642 C C . CYS A 1 197 ? 9.116 2.484 -7.133 1.00 89.00 197 CYS A C 1
ATOM 1644 O O . CYS A 1 197 ? 9.355 2.017 -6.026 1.00 89.00 197 CYS A O 1
ATOM 1646 N N . SER A 1 198 ? 8.587 3.685 -7.322 1.00 88.81 198 SER A N 1
ATOM 1647 C CA . SER A 1 198 ? 8.116 4.537 -6.243 1.00 88.81 198 SER A CA 1
ATOM 1648 C C . SER A 1 198 ? 6.792 5.155 -6.639 1.00 88.81 198 SER A C 1
ATOM 1650 O O . SER A 1 198 ? 6.653 5.724 -7.724 1.00 88.81 198 SER A O 1
ATOM 1652 N N . ASN A 1 199 ? 5.803 5.036 -5.757 1.00 89.06 199 ASN A N 1
ATOM 1653 C CA . ASN A 1 199 ? 4.482 5.633 -5.937 1.00 89.06 199 ASN A CA 1
ATOM 1654 C C . ASN A 1 199 ? 3.779 5.263 -7.254 1.00 89.06 199 ASN A C 1
ATOM 1656 O O . ASN A 1 199 ? 3.010 6.066 -7.775 1.00 89.06 199 ASN A O 1
ATOM 1660 N N . ILE A 1 200 ? 4.003 4.062 -7.789 1.00 92.19 200 ILE A N 1
ATOM 1661 C CA . ILE A 1 200 ? 3.295 3.526 -8.961 1.00 92.19 200 ILE A CA 1
ATOM 1662 C C . ILE A 1 200 ? 2.364 2.399 -8.523 1.00 92.19 200 ILE A C 1
ATOM 1664 O O . ILE A 1 200 ? 2.662 1.652 -7.594 1.00 92.19 200 ILE A O 1
ATOM 1668 N N . GLN A 1 201 ? 1.212 2.299 -9.178 1.00 90.81 201 GLN A N 1
ATOM 1669 C CA . GLN A 1 201 ? 0.254 1.220 -8.985 1.00 90.81 201 GLN A CA 1
ATOM 1670 C C . GLN A 1 201 ? -0.315 0.757 -10.322 1.00 90.81 201 GLN A C 1
ATOM 1672 O O . GLN A 1 201 ? -0.510 1.557 -11.239 1.00 90.81 201 GLN A O 1
ATOM 1677 N N . ARG A 1 202 ? -0.640 -0.533 -10.400 1.00 92.75 202 ARG A N 1
ATOM 1678 C CA . ARG A 1 202 ? -1.465 -1.100 -11.465 1.00 92.75 202 ARG A CA 1
ATOM 1679 C C . ARG A 1 202 ? -2.935 -0.953 -11.075 1.00 92.75 202 ARG A C 1
ATOM 1681 O O . ARG A 1 202 ? -3.364 -1.490 -10.056 1.00 92.75 202 ARG A O 1
ATOM 1688 N N . LYS A 1 203 ? -3.708 -0.210 -11.864 1.00 93.19 203 LYS A N 1
ATOM 1689 C CA . LYS A 1 203 ? -5.130 0.048 -11.620 1.00 93.19 203 LYS A CA 1
ATOM 1690 C C . LYS A 1 203 ? -5.980 -0.740 -12.610 1.00 93.19 203 LYS A C 1
ATOM 1692 O O . LYS A 1 203 ? -5.747 -0.666 -13.811 1.00 93.19 203 LYS A O 1
ATOM 1697 N N . ILE A 1 204 ? -6.977 -1.452 -12.085 1.00 92.94 204 ILE A N 1
ATOM 1698 C CA . ILE A 1 204 ? -8.035 -2.107 -12.861 1.00 92.94 204 ILE A CA 1
ATOM 1699 C C . ILE A 1 204 ? -9.334 -1.317 -12.662 1.00 92.94 204 ILE A C 1
ATOM 1701 O O . ILE A 1 204 ? -9.767 -1.085 -11.528 1.00 92.94 204 ILE A O 1
ATOM 1705 N N . GLU A 1 205 ? -9.946 -0.900 -13.765 1.00 90.06 205 GLU A N 1
ATOM 1706 C CA . GLU A 1 205 ? -11.275 -0.298 -13.833 1.00 90.06 205 GLU A CA 1
ATOM 1707 C C . GLU A 1 205 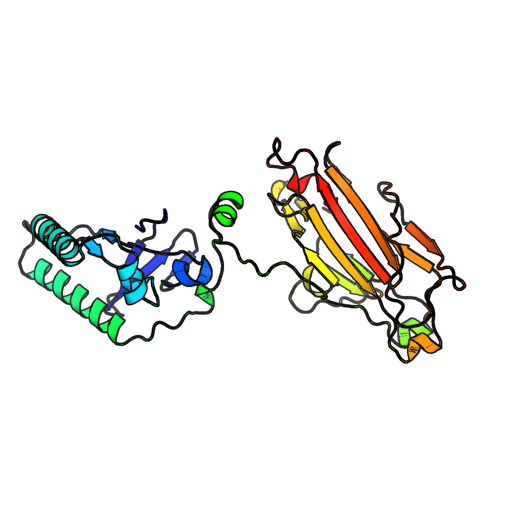? -12.261 -1.343 -14.367 1.00 90.06 205 GLU A C 1
ATOM 1709 O O . GLU A 1 205 ? -12.368 -1.543 -15.576 1.00 90.06 205 GLU A O 1
ATOM 1714 N N . ASN A 1 206 ? -12.991 -2.020 -13.476 1.00 88.44 206 ASN A N 1
ATOM 1715 C CA . ASN A 1 206 ? -13.940 -3.067 -13.879 1.00 88.44 206 ASN A CA 1
ATOM 1716 C C . ASN A 1 206 ? -15.103 -2.514 -14.717 1.00 88.44 206 ASN A C 1
ATOM 1718 O O . ASN A 1 206 ? -15.527 -3.163 -15.671 1.00 88.44 206 ASN A O 1
ATOM 1722 N N . ASP A 1 207 ? -15.574 -1.305 -14.396 1.00 88.38 207 ASP A N 1
ATOM 1723 C CA . ASP A 1 207 ? -16.685 -0.654 -15.102 1.00 88.38 207 ASP A CA 1
ATOM 1724 C C . ASP A 1 207 ? -16.325 -0.335 -16.561 1.00 88.38 207 ASP A C 1
ATOM 1726 O O . ASP A 1 207 ? -17.158 -0.457 -17.458 1.00 88.38 207 ASP A O 1
ATOM 1730 N N . TRP A 1 208 ? -15.060 0.022 -16.802 1.00 87.12 208 TRP A N 1
ATOM 1731 C CA . TRP A 1 208 ? -14.547 0.407 -18.119 1.00 87.12 208 TRP A CA 1
ATOM 1732 C C . TRP A 1 208 ? -13.793 -0.711 -18.832 1.00 87.12 208 TRP A C 1
ATOM 1734 O O . TRP A 1 208 ? -13.399 -0.518 -19.979 1.00 87.12 208 TRP A O 1
ATOM 1744 N N . LYS A 1 209 ? -13.602 -1.860 -18.167 1.00 90.69 209 LYS A N 1
ATOM 1745 C CA . LYS A 1 209 ? -12.737 -2.962 -18.611 1.00 90.69 209 LYS A CA 1
ATOM 1746 C C . LYS A 1 209 ? -11.376 -2.445 -19.061 1.00 90.69 209 LYS A C 1
ATOM 1748 O O . LYS A 1 209 ? -10.969 -2.672 -20.187 1.00 90.69 209 LYS A O 1
ATOM 1753 N N . MET A 1 210 ? -10.723 -1.668 -18.205 1.00 91.75 210 MET A N 1
ATOM 1754 C CA . MET A 1 210 ? -9.444 -1.040 -18.527 1.00 91.75 210 MET A CA 1
ATOM 1755 C C . MET A 1 210 ? -8.420 -1.336 -17.446 1.00 91.75 210 MET A C 1
ATOM 1757 O O . MET A 1 210 ? -8.739 -1.384 -16.257 1.00 91.75 210 MET A O 1
ATOM 1761 N N . VAL A 1 211 ? -7.173 -1.495 -17.867 1.00 94.81 211 VAL A N 1
ATOM 1762 C CA . VAL A 1 211 ? -6.019 -1.647 -16.988 1.00 94.81 211 VAL A CA 1
ATOM 1763 C C . VAL A 1 211 ? -4.903 -0.718 -17.423 1.00 94.81 211 VAL A C 1
ATOM 1765 O O . VAL A 1 211 ? -4.684 -0.512 -18.613 1.00 94.81 211 VAL A O 1
ATOM 1768 N N . TYR A 1 212 ? -4.205 -0.131 -16.460 1.00 94.94 212 TYR A N 1
ATOM 1769 C CA . TYR A 1 212 ? -3.080 0.765 -16.709 1.00 94.94 212 TYR A CA 1
ATOM 1770 C C . TYR A 1 212 ? -2.200 0.877 -15.470 1.00 94.94 212 TYR A C 1
ATOM 1772 O O . TYR A 1 212 ? -2.600 0.513 -14.361 1.00 94.94 212 TYR A O 1
ATOM 1780 N N . LEU A 1 213 ? -1.001 1.421 -15.651 1.00 94.81 213 LEU A N 1
ATOM 1781 C CA . LEU A 1 213 ? -0.197 1.914 -14.541 1.00 94.81 213 LEU A CA 1
ATOM 1782 C C . LEU A 1 213 ? -0.451 3.403 -14.356 1.00 94.81 213 LEU A C 1
ATOM 1784 O O . LEU A 1 213 ? -0.496 4.160 -15.322 1.00 94.81 213 LEU A O 1
ATOM 1788 N N . SER A 1 214 ? -0.576 3.830 -13.111 1.00 94.12 214 SER A N 1
ATOM 1789 C CA . SER A 1 214 ? -0.684 5.236 -12.743 1.00 94.12 214 SER A CA 1
ATOM 1790 C C . SER A 1 214 ? 0.147 5.499 -11.497 1.00 94.12 214 SER A C 1
ATOM 1792 O O . SER A 1 214 ? 0.587 4.567 -10.818 1.00 94.12 214 SER A O 1
ATOM 1794 N N . ARG A 1 215 ? 0.313 6.769 -11.128 1.00 92.12 215 ARG A N 1
ATOM 1795 C CA . ARG A 1 215 ? 0.831 7.070 -9.791 1.00 92.12 215 ARG A CA 1
ATOM 1796 C C . ARG A 1 215 ? -0.200 6.703 -8.718 1.00 92.12 215 ARG A C 1
ATOM 1798 O O . ARG A 1 215 ? -1.404 6.690 -8.986 1.00 92.12 215 ARG A O 1
ATOM 1805 N N . LYS A 1 216 ? 0.266 6.384 -7.512 1.00 87.25 216 LYS A N 1
ATOM 1806 C CA . LYS A 1 216 ? -0.578 6.200 -6.324 1.00 87.25 216 LYS A CA 1
ATOM 1807 C C . LYS A 1 216 ? -1.240 7.531 -5.967 1.00 87.25 216 LYS A C 1
ATOM 1809 O O . LYS A 1 216 ? -0.637 8.593 -6.134 1.00 87.25 216 LYS A O 1
ATOM 1814 N N . GLN A 1 217 ? -2.475 7.482 -5.471 1.00 82.31 217 GLN A N 1
ATOM 1815 C CA . GLN A 1 217 ? -3.216 8.690 -5.097 1.00 82.31 217 GLN A CA 1
ATOM 1816 C C . GLN A 1 217 ? -2.428 9.515 -4.059 1.00 82.31 217 GLN A C 1
ATOM 1818 O O . GLN A 1 217 ? -1.701 8.952 -3.243 1.00 82.31 217 GLN A O 1
ATOM 1823 N N . LEU A 1 218 ? -2.554 10.848 -4.122 1.00 75.62 218 LEU A N 1
ATOM 1824 C CA . LEU A 1 218 ? -1.893 11.834 -3.242 1.00 75.62 218 LEU A CA 1
ATOM 1825 C C . LEU A 1 218 ? -0.372 11.978 -3.387 1.00 75.62 218 LEU A C 1
ATOM 1827 O O . LEU A 1 218 ? 0.221 12.832 -2.728 1.00 75.62 218 LEU A O 1
ATOM 1831 N N . ASN A 1 219 ? 0.263 11.205 -4.267 1.00 80.06 219 ASN A N 1
ATOM 1832 C CA . ASN A 1 219 ? 1.673 11.389 -4.580 1.00 80.06 219 ASN A CA 1
ATOM 1833 C C . ASN A 1 219 ? 1.846 12.369 -5.736 1.00 80.06 219 ASN A C 1
ATOM 1835 O O . ASN A 1 219 ? 1.180 12.262 -6.765 1.00 80.06 219 ASN A O 1
ATOM 1839 N N . LYS A 1 220 ? 2.794 13.299 -5.580 1.00 84.12 220 LYS A N 1
ATOM 1840 C CA . LYS A 1 220 ? 3.108 14.303 -6.607 1.00 84.12 220 LYS A CA 1
ATOM 1841 C C . LYS A 1 220 ? 3.729 13.684 -7.854 1.00 84.12 220 LYS A C 1
ATOM 1843 O O . LYS A 1 220 ? 3.502 14.155 -8.967 1.00 84.12 220 LYS A O 1
ATOM 1848 N N . SER A 1 221 ? 4.471 12.597 -7.682 1.00 88.81 221 SER A N 1
ATOM 1849 C CA . SER A 1 221 ? 5.079 11.852 -8.774 1.00 88.81 221 SER A CA 1
ATOM 1850 C C . SER A 1 221 ? 4.986 10.350 -8.541 1.00 88.81 221 SER A C 1
ATOM 1852 O O . SER A 1 221 ? 5.009 9.887 -7.403 1.00 88.81 221 SER A O 1
ATOM 1854 N N . GLY A 1 222 ? 4.884 9.600 -9.634 1.00 92.06 222 GLY A N 1
ATOM 1855 C CA . GLY A 1 222 ? 5.143 8.165 -9.683 1.00 92.06 222 GLY A CA 1
ATOM 1856 C C . GLY A 1 222 ? 6.347 7.909 -10.578 1.00 92.06 222 GLY A C 1
ATOM 1857 O O . GLY A 1 222 ? 6.482 8.547 -11.621 1.00 92.06 222 GLY A O 1
ATOM 1858 N N . ILE A 1 223 ? 7.236 7.013 -10.169 1.00 92.50 223 ILE A N 1
ATOM 1859 C CA . ILE A 1 223 ? 8.457 6.674 -10.897 1.00 92.50 223 ILE A CA 1
ATOM 1860 C C . ILE A 1 223 ? 8.538 5.160 -11.018 1.00 92.50 223 ILE A C 1
ATOM 1862 O O . ILE A 1 223 ? 8.417 4.451 -10.025 1.00 92.50 223 ILE A O 1
ATOM 1866 N N . ILE A 1 224 ? 8.794 4.672 -12.224 1.00 94.12 224 ILE A N 1
ATOM 1867 C CA . ILE A 1 224 ? 9.110 3.268 -12.483 1.00 94.12 224 ILE A CA 1
ATOM 1868 C C . ILE A 1 224 ? 10.294 3.190 -13.438 1.00 94.12 224 ILE A C 1
ATOM 1870 O O . ILE A 1 224 ? 10.420 4.018 -14.341 1.00 94.12 224 ILE A O 1
ATOM 1874 N N . SER A 1 225 ? 11.194 2.236 -13.227 1.00 93.50 225 SER A N 1
ATOM 1875 C CA . SER A 1 225 ? 12.321 2.019 -14.122 1.00 93.50 225 SER A CA 1
ATOM 1876 C C . SER A 1 225 ? 12.723 0.557 -14.242 1.00 93.50 225 SER A C 1
ATOM 1878 O O . SER A 1 225 ? 12.504 -0.244 -13.332 1.00 93.50 225 SER A O 1
ATOM 1880 N N . TRP A 1 226 ? 13.351 0.242 -15.368 1.00 94.31 226 TRP A N 1
ATOM 1881 C CA . TRP A 1 226 ? 13.900 -1.063 -15.710 1.00 94.31 226 TRP A CA 1
ATOM 1882 C C . TRP A 1 226 ? 15.365 -0.899 -16.087 1.00 94.31 226 TRP A C 1
ATOM 1884 O O . TRP A 1 226 ? 15.729 0.102 -16.707 1.00 94.31 226 TRP A O 1
ATOM 1894 N N . ALA A 1 227 ? 16.193 -1.871 -15.712 1.00 92.19 227 ALA A N 1
ATOM 1895 C CA . ALA A 1 227 ? 17.623 -1.845 -15.979 1.00 92.19 227 ALA A CA 1
ATOM 1896 C C . ALA A 1 227 ? 18.081 -3.116 -16.696 1.00 92.19 227 ALA A C 1
ATOM 1898 O O . ALA A 1 227 ? 17.673 -4.219 -16.336 1.00 92.19 227 ALA A O 1
ATOM 1899 N N . ILE A 1 228 ? 18.956 -2.948 -17.684 1.00 91.69 228 ILE A N 1
ATOM 1900 C CA . ILE A 1 228 ? 19.554 -4.021 -18.482 1.00 91.69 228 ILE A CA 1
ATOM 1901 C C . ILE A 1 228 ? 21.070 -3.834 -18.469 1.00 91.69 228 ILE A C 1
ATOM 1903 O O . ILE A 1 228 ? 21.566 -2.711 -18.594 1.00 91.69 228 ILE A O 1
ATOM 1907 N N . GLN A 1 229 ? 21.813 -4.924 -18.305 1.00 88.69 229 GLN A N 1
ATOM 1908 C CA . GLN A 1 229 ? 23.272 -4.905 -18.248 1.00 88.69 229 GLN A CA 1
ATOM 1909 C C . GLN A 1 229 ? 23.855 -6.191 -18.857 1.00 88.69 229 GLN A C 1
ATOM 1911 O O . GLN A 1 229 ? 23.242 -7.257 -18.795 1.00 88.69 229 GLN A O 1
ATOM 1916 N N . PHE A 1 230 ? 25.056 -6.111 -19.432 1.00 84.00 230 PHE A N 1
ATOM 1917 C CA . PHE A 1 230 ? 25.836 -7.308 -19.757 1.00 84.00 230 PHE A CA 1
ATOM 1918 C C . PHE A 1 230 ? 26.392 -7.963 -18.491 1.00 84.00 230 PHE A C 1
ATOM 1920 O O . PHE A 1 230 ? 26.656 -7.299 -17.486 1.00 84.00 230 PHE A O 1
ATOM 1927 N N . ASN A 1 231 ? 26.632 -9.271 -18.559 1.00 80.44 231 ASN A N 1
ATOM 1928 C CA . ASN A 1 231 ? 27.498 -9.922 -17.583 1.00 80.44 231 ASN A CA 1
ATOM 1929 C C . ASN A 1 231 ? 28.963 -9.533 -17.825 1.00 80.44 231 ASN A C 1
ATOM 1931 O O . ASN A 1 231 ? 29.365 -9.278 -18.962 1.00 80.44 231 ASN A O 1
ATOM 1935 N N . SER A 1 232 ? 29.784 -9.556 -16.771 1.00 75.56 232 SER A N 1
ATOM 1936 C CA . SER A 1 232 ? 31.196 -9.140 -16.830 1.00 75.56 232 SER A CA 1
ATOM 1937 C C . SER A 1 232 ? 32.038 -9.907 -17.863 1.00 75.56 232 SER A C 1
ATOM 1939 O O . SER A 1 232 ? 33.029 -9.380 -18.360 1.00 75.56 232 SER A O 1
ATOM 1941 N N . GLU A 1 233 ? 31.654 -11.141 -18.202 1.00 77.31 233 GLU A N 1
ATOM 1942 C CA . GLU A 1 233 ? 32.311 -11.943 -19.245 1.00 77.31 233 GLU A CA 1
ATOM 1943 C C . GLU A 1 233 ? 31.945 -11.473 -20.662 1.00 77.31 233 GLU A C 1
ATOM 1945 O O . GLU A 1 233 ? 32.803 -11.397 -21.538 1.00 77.31 233 GLU A O 1
ATOM 1950 N N . GLN A 1 234 ? 30.676 -11.127 -20.887 1.00 75.25 234 GLN A N 1
ATOM 1951 C CA . GLN A 1 234 ? 30.150 -10.743 -22.202 1.00 75.25 234 GLN A CA 1
ATOM 1952 C C . GLN A 1 234 ? 30.494 -9.303 -22.569 1.00 75.25 234 GLN A C 1
ATOM 1954 O O . GLN A 1 234 ? 30.686 -9.003 -23.743 1.00 75.25 234 GLN A O 1
ATOM 1959 N N . GLU A 1 235 ? 30.597 -8.420 -21.577 1.00 73.44 235 GLU A N 1
ATOM 1960 C CA . GLU A 1 235 ? 30.912 -7.001 -21.770 1.00 73.44 235 GLU A CA 1
ATOM 1961 C C . GLU A 1 235 ? 32.245 -6.771 -22.507 1.00 73.44 235 GLU A C 1
ATOM 1963 O O . GLU A 1 235 ? 32.432 -5.759 -23.179 1.00 73.44 235 GLU A O 1
ATOM 1968 N N . GLN A 1 236 ? 33.166 -7.738 -22.446 1.00 75.44 236 GLN A N 1
ATOM 1969 C CA . GLN A 1 236 ? 34.435 -7.674 -23.176 1.00 75.44 236 GLN A CA 1
ATOM 1970 C C . GLN A 1 236 ? 34.258 -7.806 -24.696 1.00 75.44 236 GLN A C 1
ATOM 1972 O O . GLN A 1 236 ? 35.083 -7.298 -25.458 1.00 75.44 236 GLN A O 1
ATOM 1977 N N . PHE A 1 237 ? 33.197 -8.485 -25.137 1.00 81.00 237 PHE A N 1
ATOM 1978 C CA . PHE A 1 237 ? 32.992 -8.879 -26.533 1.00 81.00 237 PHE A CA 1
ATOM 1979 C C . PHE A 1 237 ? 31.774 -8.215 -27.174 1.00 81.00 237 PHE A C 1
ATOM 1981 O O . PHE A 1 237 ? 31.755 -8.016 -28.388 1.00 81.00 237 PHE A O 1
ATOM 1988 N N . TYR A 1 238 ? 30.776 -7.849 -26.372 1.00 84.12 238 TYR A N 1
ATOM 1989 C CA . TYR A 1 238 ? 29.497 -7.334 -26.840 1.00 84.12 238 TYR A CA 1
ATOM 1990 C C . TYR A 1 238 ? 29.257 -5.908 -26.364 1.00 84.12 238 TYR A C 1
ATOM 1992 O O . TYR A 1 238 ? 29.703 -5.490 -25.298 1.00 84.12 238 TYR A O 1
ATOM 2000 N N . ARG A 1 239 ? 28.535 -5.145 -27.186 1.00 83.19 239 ARG A N 1
ATOM 2001 C CA . ARG A 1 239 ? 28.136 -3.769 -26.888 1.00 83.19 239 ARG A CA 1
ATOM 2002 C C . ARG A 1 239 ? 26.720 -3.532 -27.373 1.00 83.19 239 ARG A C 1
ATOM 2004 O O . ARG A 1 239 ? 26.308 -4.087 -28.391 1.00 83.19 239 ARG A O 1
ATOM 2011 N N . PHE A 1 240 ? 26.007 -2.651 -26.684 1.00 85.88 240 PHE A N 1
ATOM 2012 C CA . PHE A 1 240 ? 24.738 -2.147 -27.183 1.00 85.88 240 PHE A CA 1
ATOM 2013 C C . PHE A 1 240 ? 24.986 -1.291 -28.424 1.00 85.88 240 PHE A C 1
ATOM 2015 O O . PHE A 1 240 ? 25.865 -0.430 -28.429 1.00 85.88 240 PHE A O 1
ATOM 2022 N N . HIS A 1 241 ? 24.226 -1.554 -29.482 1.00 87.31 241 HIS A N 1
ATOM 2023 C CA . HIS A 1 241 ? 24.286 -0.777 -30.717 1.00 87.31 241 HIS A CA 1
ATOM 2024 C C . HIS A 1 241 ? 23.005 0.024 -30.924 1.00 87.31 241 HIS A C 1
ATOM 2026 O O . HIS A 1 241 ? 23.066 1.230 -31.148 1.00 87.31 241 HIS A O 1
ATOM 2032 N N . ASN A 1 242 ? 21.859 -0.642 -30.810 1.00 89.81 242 ASN A N 1
ATOM 2033 C CA . ASN A 1 242 ? 20.552 -0.051 -31.032 1.00 89.81 242 ASN A CA 1
ATOM 2034 C C . ASN A 1 242 ? 19.626 -0.380 -29.857 1.00 89.81 242 ASN A C 1
ATOM 2036 O O . ASN A 1 242 ? 19.609 -1.517 -29.384 1.00 89.81 242 ASN A O 1
ATOM 2040 N N . ILE A 1 243 ? 18.887 0.620 -29.386 1.00 91.06 243 ILE A N 1
ATOM 2041 C CA . ILE A 1 243 ? 17.908 0.516 -28.309 1.00 91.06 243 ILE A CA 1
ATOM 2042 C C . ILE A 1 243 ? 16.565 0.990 -28.862 1.00 91.06 243 ILE A C 1
ATOM 2044 O O . ILE A 1 243 ? 16.420 2.156 -29.226 1.00 91.06 243 ILE A O 1
ATOM 2048 N N . ASN A 1 244 ? 15.578 0.094 -28.885 1.00 92.19 244 ASN A N 1
ATOM 2049 C CA . ASN A 1 244 ? 14.206 0.418 -29.262 1.00 92.19 244 ASN A CA 1
ATOM 2050 C C . ASN A 1 244 ? 13.304 0.361 -28.026 1.00 92.19 244 ASN A C 1
ATOM 2052 O O . ASN A 1 244 ? 13.287 -0.641 -27.313 1.00 92.19 244 ASN A O 1
ATOM 2056 N N . ILE A 1 245 ? 12.574 1.442 -27.762 1.00 91.19 245 ILE A N 1
ATOM 2057 C CA . ILE A 1 245 ? 11.689 1.570 -26.606 1.00 91.19 245 ILE A CA 1
ATOM 2058 C C . ILE A 1 245 ? 10.290 1.917 -27.090 1.00 91.19 245 ILE A C 1
ATOM 2060 O O . ILE A 1 245 ? 10.067 2.945 -27.731 1.00 91.19 245 ILE A O 1
ATOM 2064 N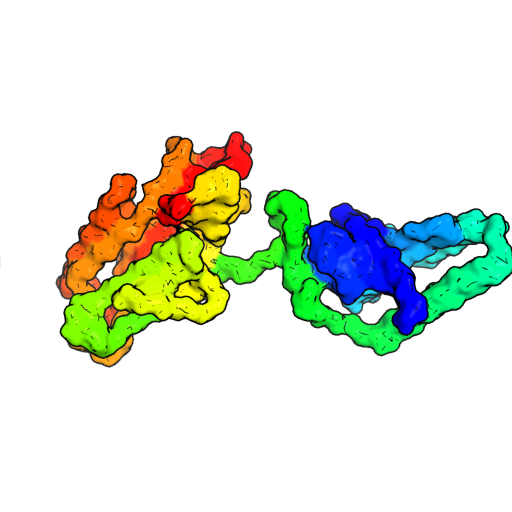 N . GLN A 1 246 ? 9.324 1.090 -26.704 1.00 90.69 246 GLN A N 1
ATOM 2065 C CA . GLN A 1 246 ? 7.906 1.369 -26.873 1.00 90.69 246 GLN A CA 1
ATOM 2066 C C . GLN A 1 246 ? 7.266 1.529 -25.499 1.00 90.69 246 GLN A C 1
ATOM 2068 O O . GLN A 1 246 ? 7.218 0.595 -24.702 1.00 90.69 246 GLN A O 1
ATOM 2073 N N . CYS A 1 247 ? 6.761 2.728 -25.216 1.00 89.62 247 CYS A N 1
ATOM 2074 C CA . CYS A 1 247 ? 6.063 3.012 -23.969 1.00 89.62 247 CYS A CA 1
ATOM 2075 C C . CYS A 1 247 ? 4.721 3.696 -24.258 1.00 89.62 247 CYS A C 1
ATOM 2077 O O . CYS A 1 247 ? 4.641 4.924 -24.233 1.00 89.62 247 CYS A O 1
ATOM 2079 N N . PRO A 1 248 ? 3.664 2.919 -24.575 1.00 89.69 248 PRO A N 1
ATOM 2080 C CA . PRO A 1 248 ? 2.326 3.464 -24.756 1.00 89.69 248 PRO A CA 1
ATOM 2081 C C . PRO A 1 248 ? 1.873 4.224 -23.509 1.00 89.69 248 PRO A C 1
ATOM 2083 O O . PRO A 1 248 ? 1.835 3.667 -22.408 1.00 89.69 248 PRO A O 1
ATOM 2086 N N . SER A 1 249 ? 1.520 5.492 -23.687 1.00 89.75 249 SER A N 1
ATOM 2087 C CA . SER A 1 249 ? 1.143 6.398 -22.609 1.00 89.75 249 SER A CA 1
ATOM 2088 C C . SER A 1 249 ? -0.105 7.204 -22.981 1.00 89.75 249 SER A C 1
ATOM 2090 O O . SER A 1 249 ? -0.435 7.384 -24.155 1.00 89.75 249 SER A O 1
ATOM 2092 N N . THR A 1 250 ? -0.866 7.651 -21.985 1.00 90.75 250 THR A N 1
ATOM 2093 C CA . THR A 1 250 ? -2.063 8.476 -22.191 1.00 90.75 250 THR A CA 1
ATOM 2094 C C . THR A 1 250 ? -2.189 9.504 -21.074 1.00 90.75 250 THR A C 1
ATOM 2096 O O . THR A 1 250 ? -2.214 9.143 -19.895 1.00 90.75 250 THR A O 1
ATOM 2099 N N . SER A 1 251 ? -2.304 10.776 -21.459 1.00 91.25 251 SER A N 1
ATOM 2100 C CA . SER A 1 251 ? -2.632 11.887 -20.563 1.00 91.25 251 SER A CA 1
ATOM 2101 C C . SER A 1 251 ? -4.057 12.378 -20.823 1.00 91.25 251 SER A C 1
ATOM 2103 O O . SER A 1 251 ? -4.446 12.562 -21.974 1.00 91.25 251 SER A O 1
ATOM 2105 N N . PHE A 1 252 ? -4.835 12.601 -19.764 1.00 89.19 252 PHE A N 1
ATOM 2106 C CA . PHE A 1 252 ? -6.254 12.980 -19.850 1.00 89.19 252 PHE A CA 1
ATOM 2107 C C . PHE A 1 252 ? -6.530 14.466 -19.588 1.00 89.19 252 PHE A C 1
ATOM 2109 O O . PHE A 1 252 ? -7.669 14.911 -19.727 1.00 89.19 252 PHE A O 1
ATOM 2116 N N . ASP A 1 253 ? -5.516 15.249 -19.223 1.00 87.75 253 ASP A N 1
ATOM 2117 C CA . ASP A 1 253 ? -5.593 16.708 -19.200 1.00 87.75 253 ASP A CA 1
ATOM 2118 C C . ASP A 1 253 ? -4.226 17.353 -19.476 1.00 87.75 253 ASP A C 1
ATOM 2120 O O . ASP A 1 253 ? -3.215 16.673 -19.637 1.00 87.75 253 ASP A O 1
ATOM 2124 N N . GLN A 1 254 ? -4.210 18.685 -19.541 1.00 87.44 254 GLN A N 1
ATOM 2125 C CA . GLN A 1 254 ? -3.001 19.480 -19.783 1.00 87.44 254 GLN A CA 1
ATOM 2126 C C . GLN A 1 254 ? -2.027 19.526 -18.594 1.00 87.44 254 GLN A C 1
ATOM 2128 O O . GLN A 1 254 ? -0.906 20.010 -18.736 1.00 87.44 254 GLN A O 1
ATOM 2133 N N . TYR A 1 255 ? -2.460 19.084 -17.412 1.00 89.75 255 TYR A N 1
ATOM 2134 C CA . TYR A 1 255 ? -1.672 19.150 -16.185 1.00 89.75 255 TYR A CA 1
ATOM 2135 C C . TYR A 1 255 ? -0.910 17.853 -15.933 1.00 89.75 255 TYR A C 1
ATOM 2137 O O . TYR A 1 255 ? 0.136 17.898 -15.285 1.00 89.75 255 TYR A O 1
ATOM 2145 N N . ALA A 1 256 ? -1.430 16.731 -16.433 1.00 91.38 256 ALA A N 1
ATOM 2146 C CA . ALA A 1 256 ? -0.856 15.403 -16.357 1.00 91.38 256 ALA A CA 1
ATOM 2147 C C . ALA A 1 256 ? 0.247 15.212 -17.399 1.00 91.38 256 ALA A C 1
ATOM 2149 O O . ALA A 1 256 ? 0.018 15.246 -18.611 1.00 91.38 256 ALA A O 1
ATOM 2150 N N . GLN A 1 257 ? 1.455 14.959 -16.912 1.00 91.00 257 GLN A N 1
ATOM 2151 C CA . GLN A 1 257 ? 2.633 14.770 -17.741 1.00 91.00 257 GLN A CA 1
ATOM 2152 C C . GLN A 1 257 ? 3.239 13.398 -17.498 1.00 91.00 257 GLN A C 1
ATOM 2154 O O . GLN A 1 257 ? 3.274 12.884 -16.377 1.00 91.00 257 GLN A O 1
ATOM 2159 N N . ILE A 1 258 ? 3.730 12.815 -18.583 1.00 92.25 258 ILE A N 1
ATOM 2160 C CA . ILE A 1 258 ? 4.500 11.584 -18.562 1.00 92.25 258 ILE A CA 1
ATOM 2161 C C . ILE A 1 258 ? 5.824 11.917 -19.240 1.00 92.25 258 ILE A C 1
ATOM 2163 O O . ILE A 1 258 ? 5.855 12.432 -20.355 1.00 92.25 258 ILE A O 1
ATOM 2167 N N . SER A 1 259 ? 6.918 11.675 -18.532 1.00 91.50 259 SER A N 1
ATOM 2168 C CA . SER A 1 259 ? 8.276 11.842 -19.036 1.00 91.50 259 SER A CA 1
ATOM 2169 C C . SER A 1 259 ? 8.944 10.478 -19.059 1.00 91.50 259 SER A C 1
ATOM 2171 O O . SER A 1 259 ? 8.898 9.732 -18.081 1.00 91.50 259 SER A O 1
ATOM 2173 N N . CYS A 1 260 ? 9.534 10.141 -20.198 1.00 92.44 260 CYS A N 1
ATOM 2174 C CA . CYS A 1 260 ? 10.299 8.922 -20.389 1.00 92.44 260 CYS A CA 1
ATOM 2175 C C . CYS A 1 260 ? 11.761 9.308 -20.580 1.00 92.44 260 CYS A C 1
ATOM 2177 O O . CYS A 1 260 ? 12.055 10.229 -21.335 1.00 92.44 260 CYS A O 1
ATOM 2179 N N . GLN A 1 261 ? 12.664 8.622 -19.891 1.00 92.38 261 GLN A N 1
ATOM 2180 C CA . GLN A 1 261 ? 14.088 8.932 -19.876 1.00 92.38 261 GLN A CA 1
ATOM 2181 C C . GLN A 1 261 ? 14.901 7.657 -20.067 1.00 92.38 261 GLN A C 1
ATOM 2183 O O . GLN A 1 261 ? 14.562 6.607 -19.517 1.00 92.38 261 GLN A O 1
ATOM 2188 N N . LEU A 1 262 ? 15.982 7.765 -20.829 1.00 91.25 262 LEU A N 1
ATOM 2189 C CA . LEU A 1 262 ? 16.982 6.724 -21.012 1.00 91.25 262 LEU A CA 1
ATOM 2190 C C . LEU A 1 262 ? 18.293 7.173 -20.366 1.00 91.25 262 LEU A C 1
ATOM 2192 O O . LEU A 1 262 ? 18.763 8.278 -20.618 1.00 91.25 262 LEU A O 1
ATOM 2196 N N . GLN A 1 263 ? 18.886 6.315 -19.546 1.00 88.88 263 GLN A N 1
ATOM 2197 C CA . GLN A 1 263 ? 20.195 6.530 -18.940 1.00 88.88 263 GLN A CA 1
ATOM 2198 C C . GLN A 1 263 ? 21.160 5.438 -19.398 1.00 88.88 263 GLN A C 1
ATOM 2200 O O . GLN A 1 263 ? 20.802 4.258 -19.416 1.00 88.88 263 GLN A O 1
ATOM 2205 N N . LEU A 1 264 ? 22.380 5.839 -19.750 1.00 87.12 264 LEU A N 1
ATOM 2206 C CA . LEU A 1 264 ? 23.473 4.963 -20.162 1.00 87.12 264 LEU A CA 1
ATOM 2207 C C . LEU A 1 264 ? 24.613 5.108 -19.147 1.00 87.12 264 LEU A C 1
ATOM 2209 O O . LEU A 1 264 ? 25.309 6.117 -19.132 1.00 87.12 264 LEU A O 1
ATOM 2213 N N . GLY A 1 265 ? 24.781 4.126 -18.262 1.00 78.69 265 GLY A N 1
ATOM 2214 C CA . GLY A 1 265 ? 25.770 4.178 -17.181 1.00 78.69 265 GLY A CA 1
ATOM 2215 C C . GLY A 1 265 ? 25.591 5.405 -16.276 1.00 78.69 265 GLY A C 1
ATOM 2216 O O . GLY A 1 265 ? 24.473 5.740 -15.878 1.00 78.69 265 GLY A O 1
ATOM 2217 N N . ASP A 1 266 ? 26.695 6.091 -15.978 1.00 70.56 266 ASP A N 1
ATOM 2218 C CA . ASP A 1 266 ? 26.722 7.304 -15.142 1.00 70.56 266 ASP A CA 1
ATOM 2219 C C . ASP A 1 266 ? 26.508 8.607 -15.940 1.00 70.56 266 ASP A C 1
ATOM 2221 O O . ASP A 1 266 ? 26.771 9.706 -15.446 1.00 70.56 266 ASP A O 1
ATOM 2225 N N . GLU A 1 267 ? 26.065 8.512 -17.194 1.00 71.00 267 GLU A N 1
ATOM 2226 C CA . GLU A 1 267 ? 25.920 9.672 -18.072 1.00 71.00 267 GLU A CA 1
ATOM 2227 C C . GLU A 1 267 ? 24.599 10.435 -17.895 1.00 71.00 267 GLU A C 1
ATOM 2229 O O . GLU A 1 267 ? 23.724 10.081 -17.101 1.00 71.00 267 GLU A O 1
ATOM 2234 N N . GLN A 1 268 ? 24.464 11.529 -18.654 1.00 71.56 268 GLN A N 1
ATOM 2235 C CA . GLN A 1 268 ? 23.260 12.354 -18.681 1.00 71.56 268 GLN A CA 1
ATOM 2236 C C . GLN A 1 268 ? 22.027 11.571 -19.146 1.00 71.56 268 GLN A C 1
ATOM 2238 O O . GLN A 1 268 ? 22.080 10.748 -20.057 1.00 71.56 268 GLN A O 1
ATOM 2243 N N . LEU A 1 269 ? 20.893 11.901 -18.527 1.00 83.06 269 LEU A N 1
ATOM 2244 C CA . LEU A 1 269 ? 19.575 11.39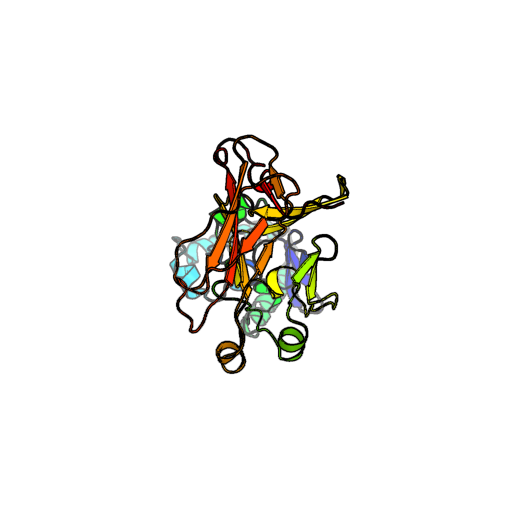9 -18.899 1.00 83.06 269 LEU A CA 1
ATOM 2245 C C . LEU A 1 269 ? 19.168 11.944 -20.272 1.00 83.06 269 LEU A C 1
ATOM 2247 O O . LEU A 1 269 ? 19.205 13.151 -20.507 1.00 83.06 269 LEU A O 1
ATOM 2251 N N . ILE A 1 270 ? 18.748 11.042 -21.151 1.00 86.94 270 ILE A N 1
ATOM 2252 C CA . ILE A 1 270 ? 18.234 11.343 -22.483 1.00 86.94 270 ILE A CA 1
ATOM 2253 C C . ILE A 1 270 ? 16.710 11.313 -22.408 1.00 86.94 270 ILE A C 1
ATOM 2255 O O . ILE A 1 270 ? 16.121 10.260 -22.162 1.00 86.94 270 ILE A O 1
ATOM 2259 N N . ASP A 1 271 ? 16.065 12.458 -22.620 1.00 86.69 271 ASP A N 1
ATOM 2260 C CA . ASP A 1 271 ? 14.606 12.531 -22.661 1.00 86.69 271 ASP A CA 1
ATOM 2261 C C . ASP A 1 271 ? 14.070 11.911 -23.959 1.00 86.69 271 ASP A C 1
ATOM 2263 O O . ASP A 1 271 ? 14.497 12.243 -25.068 1.00 86.69 271 ASP A O 1
ATOM 2267 N N . ILE A 1 272 ? 13.100 11.013 -23.812 1.00 84.81 272 ILE A N 1
ATOM 2268 C CA . ILE A 1 272 ? 12.419 10.342 -24.913 1.00 84.81 272 ILE A CA 1
ATOM 2269 C C . ILE A 1 272 ? 11.185 11.176 -25.287 1.00 84.81 272 ILE A C 1
ATOM 2271 O O . ILE A 1 272 ? 10.285 11.335 -24.451 1.00 84.81 272 ILE A O 1
ATOM 2275 N N . PRO A 1 273 ? 11.101 11.705 -26.522 1.00 76.19 273 PRO A N 1
ATOM 2276 C CA . PRO A 1 273 ? 9.949 12.480 -26.959 1.00 76.19 273 PRO A CA 1
ATOM 2277 C C . PRO A 1 273 ? 8.687 11.612 -26.957 1.00 76.19 273 PRO A C 1
ATOM 2279 O O . PRO A 1 273 ? 8.653 10.534 -27.550 1.00 76.19 273 PRO A O 1
ATOM 2282 N N . GLN A 1 274 ? 7.634 12.090 -26.292 1.00 66.06 274 GLN A N 1
ATOM 2283 C CA . GLN A 1 274 ? 6.353 11.393 -26.239 1.00 66.06 274 GLN A CA 1
ATOM 2284 C C . GLN A 1 274 ? 5.489 11.761 -27.444 1.00 66.06 274 GLN A C 1
ATOM 2286 O O . GLN A 1 274 ? 4.839 12.804 -27.442 1.00 66.06 274 GLN A O 1
ATOM 2291 N N . ASN A 1 275 ? 5.432 10.880 -28.442 1.00 59.25 275 ASN A N 1
ATOM 2292 C CA . ASN A 1 275 ? 4.317 10.856 -29.382 1.00 59.25 275 ASN A CA 1
ATOM 2293 C C . ASN A 1 275 ? 3.471 9.619 -29.078 1.00 59.25 275 ASN A C 1
ATOM 2295 O O . ASN A 1 275 ? 3.994 8.512 -28.936 1.00 59.25 275 ASN A O 1
ATOM 2299 N N . SER A 1 276 ? 2.159 9.803 -28.964 1.00 50.84 276 SER A N 1
ATOM 2300 C CA . SER A 1 276 ? 1.198 8.719 -28.775 1.00 50.84 276 SER A CA 1
ATOM 2301 C C . SER A 1 276 ? 1.378 7.678 -29.891 1.00 50.84 276 SER A C 1
ATOM 2303 O O . SER A 1 276 ? 1.023 7.927 -31.040 1.00 50.84 276 SER A O 1
ATOM 2305 N N . ASN A 1 277 ? 1.954 6.522 -29.535 1.00 53.47 277 ASN A N 1
ATOM 2306 C CA . ASN A 1 277 ? 2.274 5.349 -30.373 1.00 53.47 277 ASN A CA 1
ATOM 2307 C C . ASN A 1 277 ? 3.635 5.312 -31.099 1.00 53.47 277 ASN A C 1
ATOM 2309 O O . ASN A 1 277 ? 3.838 4.406 -31.907 1.00 53.47 277 ASN A O 1
ATOM 2313 N N . SER A 1 278 ? 4.589 6.213 -30.842 1.00 59.59 278 SER A N 1
ATOM 2314 C CA . SER A 1 278 ? 5.909 6.109 -31.490 1.00 59.59 278 SER A CA 1
ATOM 2315 C C . SER A 1 278 ? 6.874 5.211 -30.714 1.00 59.59 278 SER A C 1
ATOM 2317 O O . SER A 1 278 ? 7.125 5.447 -29.532 1.00 59.59 278 SER A O 1
ATOM 2319 N N . SER A 1 279 ? 7.481 4.237 -31.394 1.00 78.25 279 SER A N 1
ATOM 2320 C CA . SER A 1 279 ? 8.727 3.620 -30.938 1.00 78.25 279 SER A CA 1
ATOM 2321 C C . SER A 1 279 ? 9.847 4.656 -30.950 1.00 78.25 279 SER A C 1
ATOM 2323 O O . SER A 1 279 ? 10.033 5.351 -31.951 1.00 78.25 279 SER A O 1
ATOM 2325 N N . PHE A 1 280 ? 10.595 4.750 -29.859 1.00 84.44 280 PHE A N 1
ATOM 2326 C CA . PHE A 1 280 ? 11.817 5.534 -29.793 1.00 84.44 280 PHE A CA 1
ATOM 2327 C C . PHE A 1 280 ? 13.006 4.640 -30.126 1.00 84.44 280 PHE A C 1
ATOM 2329 O O . PHE A 1 280 ? 13.172 3.587 -29.517 1.00 84.44 280 PHE A O 1
ATOM 2336 N N . GLU A 1 281 ? 13.822 5.068 -31.080 1.00 87.62 281 GLU A N 1
ATOM 2337 C CA . GLU A 1 281 ? 15.039 4.372 -31.483 1.00 87.62 281 GLU A CA 1
ATOM 2338 C C . GLU A 1 281 ? 16.253 5.227 -31.119 1.00 87.62 281 GLU A C 1
ATOM 2340 O O . GLU A 1 281 ? 16.307 6.417 -31.440 1.00 87.62 281 GLU A O 1
ATOM 2345 N N . TYR A 1 282 ? 17.224 4.620 -30.443 1.00 86.50 282 TYR A N 1
ATOM 2346 C CA . TYR A 1 282 ? 18.468 5.264 -30.052 1.00 86.50 282 TYR A CA 1
ATOM 2347 C C . TYR A 1 282 ? 19.667 4.422 -30.474 1.00 86.50 282 TYR A C 1
ATOM 2349 O O . TYR A 1 282 ? 19.814 3.269 -30.063 1.00 86.50 282 TYR A O 1
ATOM 2357 N N . ILE A 1 283 ? 20.552 5.030 -31.263 1.00 85.81 283 ILE A N 1
ATOM 2358 C CA . ILE A 1 283 ? 21.815 4.423 -31.681 1.00 85.81 283 ILE A CA 1
ATOM 2359 C C . ILE A 1 283 ? 22.895 4.848 -30.690 1.00 85.81 283 ILE A C 1
ATOM 2361 O O . ILE A 1 283 ? 23.184 6.034 -30.538 1.00 85.81 283 ILE A O 1
ATOM 2365 N N . VAL A 1 284 ? 23.497 3.864 -30.030 1.00 83.06 284 VAL A N 1
ATOM 2366 C CA . VAL A 1 284 ? 24.525 4.072 -29.009 1.00 83.06 284 VAL A CA 1
ATOM 2367 C C . VAL A 1 284 ? 25.839 4.490 -29.673 1.00 83.06 284 VAL A C 1
ATOM 2369 O O . VAL A 1 284 ? 26.375 3.774 -30.525 1.00 83.06 284 VAL A O 1
ATOM 2372 N N . ASP A 1 285 ? 26.385 5.642 -29.273 1.00 75.25 285 ASP A N 1
ATOM 2373 C CA . ASP A 1 285 ? 27.655 6.149 -29.797 1.00 75.25 285 ASP A CA 1
ATOM 2374 C C . ASP A 1 285 ? 28.834 5.450 -29.108 1.00 75.25 285 ASP A C 1
ATOM 2376 O O . ASP A 1 285 ? 29.274 5.813 -28.017 1.00 75.25 285 ASP A O 1
ATOM 2380 N N . GLN A 1 286 ? 29.392 4.449 -29.784 1.00 68.44 286 GLN A N 1
ATOM 2381 C CA . GLN A 1 286 ? 30.481 3.619 -29.264 1.00 68.44 286 GLN A CA 1
ATOM 2382 C C . GLN A 1 286 ? 31.774 4.390 -28.936 1.00 68.44 286 GLN A C 1
ATOM 2384 O O . GLN A 1 286 ? 32.692 3.803 -28.364 1.00 68.44 286 GLN A O 1
ATOM 2389 N N . THR A 1 287 ? 31.878 5.671 -29.308 1.00 63.34 287 THR A N 1
ATOM 2390 C CA . THR A 1 287 ? 33.069 6.502 -29.071 1.00 63.34 287 THR A CA 1
ATOM 2391 C C . THR A 1 287 ? 32.992 7.362 -27.810 1.00 63.34 287 THR A C 1
ATOM 2393 O O . THR A 1 287 ? 34.028 7.844 -27.353 1.00 63.34 287 THR A O 1
ATOM 2396 N N . LYS A 1 288 ? 31.794 7.560 -27.242 1.00 58.22 288 LYS A N 1
ATOM 2397 C CA . LYS A 1 288 ? 31.565 8.472 -26.106 1.00 58.22 288 LYS A CA 1
ATOM 2398 C C . LYS A 1 288 ? 31.319 7.769 -24.779 1.00 58.22 288 LYS A C 1
ATOM 2400 O O . LYS A 1 288 ? 31.591 8.364 -23.741 1.00 58.22 288 LYS A O 1
ATOM 2405 N N . HIS A 1 289 ? 30.851 6.525 -24.815 1.00 59.28 289 HIS A N 1
ATOM 2406 C CA . HIS A 1 289 ? 30.427 5.816 -23.615 1.00 59.28 289 HIS A CA 1
ATOM 2407 C C . HIS A 1 289 ? 31.574 5.053 -22.949 1.00 59.28 289 HIS A C 1
ATOM 2409 O O . HIS A 1 289 ? 32.297 4.303 -23.609 1.00 59.28 289 HIS A O 1
ATOM 2415 N N . SER A 1 290 ? 31.737 5.233 -21.631 1.00 56.00 290 SER A N 1
ATOM 2416 C CA . SER A 1 290 ? 32.669 4.425 -20.832 1.00 56.00 290 SER A CA 1
ATOM 2417 C C . SER A 1 290 ? 32.299 2.945 -20.973 1.00 56.00 290 SER A C 1
ATOM 2419 O O . SER A 1 290 ? 31.166 2.547 -20.715 1.00 56.00 290 SER A O 1
ATOM 2421 N N . LEU A 1 291 ? 33.256 2.138 -21.431 1.00 52.97 291 LEU A N 1
ATOM 2422 C CA . LEU A 1 291 ? 33.026 0.784 -21.950 1.00 52.97 291 LEU A CA 1
ATOM 2423 C C . LEU A 1 291 ? 32.893 -0.303 -20.867 1.00 52.97 291 LEU A C 1
ATOM 2425 O O . LEU A 1 291 ? 32.777 -1.473 -21.213 1.00 52.97 291 LEU A O 1
ATOM 2429 N N . SER A 1 292 ? 32.958 0.054 -19.582 1.00 59.12 292 SER A N 1
ATOM 2430 C CA . SER A 1 292 ? 32.914 -0.898 -18.465 1.00 59.12 292 SER A CA 1
ATOM 2431 C C . SER A 1 292 ? 31.721 -0.643 -17.547 1.00 59.12 292 SER A C 1
ATOM 2433 O O . SER A 1 292 ? 31.544 0.478 -17.070 1.00 59.12 292 SER A O 1
ATOM 2435 N N . ASN A 1 293 ? 30.978 -1.698 -17.233 1.00 63.97 293 ASN A N 1
ATOM 2436 C CA . ASN A 1 293 ? 29.694 -1.736 -16.542 1.00 63.97 293 ASN A CA 1
ATOM 2437 C C . ASN A 1 293 ? 28.596 -0.851 -17.153 1.00 63.97 293 ASN A C 1
ATOM 2439 O O . ASN A 1 293 ? 27.859 -0.182 -16.421 1.00 63.97 293 ASN A O 1
ATOM 2443 N N . LEU A 1 294 ? 28.449 -0.852 -18.482 1.00 77.62 294 LEU A N 1
ATOM 2444 C CA . LEU A 1 294 ? 27.405 -0.057 -19.134 1.00 77.62 294 LEU A CA 1
ATOM 2445 C C . LEU A 1 294 ? 26.014 -0.624 -18.806 1.00 77.62 294 LEU A C 1
ATOM 2447 O O . LEU A 1 294 ? 25.573 -1.633 -19.360 1.00 77.62 294 LEU A O 1
ATOM 2451 N N . ARG A 1 295 ? 25.309 0.057 -17.901 1.00 87.00 295 ARG A N 1
ATOM 2452 C CA . ARG A 1 295 ? 23.917 -0.227 -17.546 1.00 87.00 295 ARG A CA 1
ATOM 2453 C C . ARG A 1 295 ? 22.986 0.677 -18.335 1.00 87.00 295 ARG A C 1
ATOM 2455 O O . ARG A 1 295 ? 23.082 1.895 -18.234 1.00 87.00 295 ARG A O 1
ATOM 2462 N N . ILE A 1 296 ? 22.050 0.083 -19.063 1.00 90.00 296 ILE A N 1
ATOM 2463 C CA . ILE A 1 296 ? 20.936 0.820 -19.653 1.00 90.00 296 ILE A CA 1
ATOM 2464 C C . ILE A 1 296 ? 19.820 0.875 -18.623 1.00 90.00 296 ILE A C 1
ATOM 2466 O O . ILE A 1 296 ? 19.398 -0.168 -18.128 1.00 90.00 296 ILE A O 1
ATOM 2470 N N . GLN A 1 297 ? 19.311 2.067 -18.332 1.00 91.75 297 GLN A N 1
ATOM 2471 C CA . GLN A 1 297 ? 18.123 2.240 -17.507 1.00 91.75 297 GLN A CA 1
ATOM 2472 C C . GLN A 1 297 ? 17.059 3.029 -18.266 1.00 91.75 297 GLN A C 1
ATOM 2474 O O . GLN A 1 297 ? 17.276 4.174 -18.655 1.00 91.75 297 GLN A O 1
ATOM 2479 N N . PHE A 1 298 ? 15.887 2.424 -18.440 1.00 93.50 298 PHE A N 1
ATOM 2480 C CA . PHE A 1 298 ? 14.696 3.106 -18.935 1.00 93.50 298 PHE A CA 1
ATOM 2481 C C . PHE A 1 298 ? 13.820 3.506 -17.751 1.00 93.50 298 PHE A C 1
ATOM 2483 O O . PHE A 1 298 ? 13.487 2.667 -16.914 1.00 93.50 298 PHE A O 1
ATOM 2490 N N . LYS A 1 299 ? 13.440 4.780 -17.671 1.00 93.25 299 LYS A N 1
ATOM 2491 C CA . LYS A 1 299 ? 12.676 5.358 -16.564 1.00 93.25 299 LYS A CA 1
ATOM 2492 C C . LYS A 1 299 ? 11.447 6.087 -17.090 1.00 93.25 299 LYS A C 1
ATOM 2494 O O . LYS A 1 299 ? 11.556 6.922 -17.980 1.00 93.25 299 LYS A O 1
ATOM 2499 N N . ALA A 1 300 ? 10.292 5.823 -16.494 1.00 93.69 300 ALA A N 1
ATOM 2500 C CA . ALA A 1 300 ? 9.065 6.570 -16.723 1.00 93.69 300 ALA A CA 1
ATOM 2501 C C . ALA A 1 300 ? 8.659 7.321 -15.448 1.00 93.69 300 ALA A C 1
ATOM 2503 O O . ALA A 1 300 ? 8.682 6.774 -14.343 1.00 93.69 300 ALA A O 1
ATOM 2504 N N . ILE A 1 301 ? 8.304 8.592 -15.612 1.00 93.50 301 ILE A N 1
ATOM 2505 C CA . ILE A 1 301 ? 7.947 9.521 -14.544 1.00 93.50 301 ILE A CA 1
ATOM 2506 C C . ILE A 1 301 ? 6.566 10.087 -14.859 1.00 93.50 301 ILE A C 1
ATOM 2508 O O . ILE A 1 301 ? 6.362 10.695 -15.905 1.00 93.50 301 ILE A O 1
ATOM 2512 N N . LEU A 1 302 ? 5.624 9.892 -13.945 1.00 94.12 302 LEU A N 1
ATOM 2513 C CA . LEU A 1 302 ? 4.255 10.383 -14.037 1.00 94.12 302 LEU A CA 1
ATOM 2514 C C . LEU A 1 302 ? 4.088 11.524 -13.042 1.00 94.12 302 LEU A C 1
ATOM 2516 O O . LEU A 1 302 ? 4.312 11.328 -11.847 1.00 94.12 302 LEU A O 1
ATOM 2520 N N . THR A 1 303 ? 3.659 12.693 -13.500 1.00 92.62 303 THR A N 1
ATOM 2521 C CA . THR A 1 303 ? 3.424 13.869 -12.651 1.00 92.62 303 THR A CA 1
ATOM 2522 C C . THR A 1 303 ? 2.104 14.539 -13.006 1.00 92.62 303 THR A C 1
ATOM 2524 O O . THR A 1 303 ? 1.538 14.329 -14.079 1.00 92.62 303 THR A O 1
ATOM 2527 N N . SER A 1 304 ? 1.595 15.367 -12.097 1.00 90.44 304 SER A N 1
ATOM 2528 C CA . SER A 1 304 ? 0.604 16.373 -12.456 1.00 90.44 304 SER A CA 1
ATOM 2529 C C . SER A 1 304 ? 0.835 17.660 -11.679 1.00 90.44 304 SER A C 1
ATOM 2531 O O . SER A 1 304 ? 1.314 17.652 -10.547 1.00 90.44 304 SER A O 1
ATOM 2533 N N . SER A 1 305 ? 0.503 18.781 -12.311 1.00 88.31 305 SER A N 1
ATOM 2534 C CA . SER A 1 305 ? 0.592 20.113 -11.705 1.00 88.31 305 SER A CA 1
ATOM 2535 C C . SER A 1 305 ? -0.707 20.572 -11.028 1.00 88.31 305 SER A C 1
ATOM 2537 O O . SER A 1 305 ? -0.714 21.627 -10.398 1.00 88.31 305 SER A O 1
ATOM 2539 N N . ASN A 1 306 ? -1.790 19.789 -11.105 1.00 84.94 306 ASN A N 1
ATOM 2540 C CA . ASN A 1 306 ? -3.116 20.163 -10.594 1.00 84.94 306 ASN A CA 1
ATOM 2541 C C . ASN A 1 306 ? -3.573 19.330 -9.381 1.00 84.94 306 ASN A C 1
ATOM 2543 O O . ASN A 1 306 ? -4.761 19.241 -9.085 1.00 84.94 306 ASN A O 1
ATOM 2547 N N . ASP A 1 307 ? -2.621 18.741 -8.655 1.00 78.81 307 ASP A N 1
ATOM 2548 C CA . ASP A 1 307 ? -2.881 17.783 -7.568 1.00 78.81 307 ASP A CA 1
ATOM 2549 C C . ASP A 1 307 ? -3.719 18.352 -6.420 1.00 78.81 307 ASP A C 1
ATOM 2551 O O . ASP A 1 307 ? -4.400 17.606 -5.727 1.00 78.81 307 ASP A O 1
ATOM 2555 N N . ASN A 1 308 ? -3.684 19.671 -6.221 1.00 79.19 308 ASN A N 1
ATOM 2556 C CA . ASN A 1 308 ? -4.412 20.335 -5.141 1.00 79.19 308 ASN A CA 1
ATOM 2557 C C . ASN A 1 308 ? -5.884 20.620 -5.477 1.00 79.19 308 ASN A C 1
ATOM 2559 O O . ASN A 1 308 ? -6.648 20.934 -4.570 1.00 79.19 308 ASN A O 1
ATOM 2563 N N . ASN A 1 309 ? -6.273 20.562 -6.755 1.00 82.00 309 ASN A N 1
ATOM 2564 C CA . ASN A 1 309 ? -7.622 20.929 -7.203 1.00 82.00 309 ASN A CA 1
ATOM 2565 C C . ASN A 1 309 ? -8.386 19.756 -7.827 1.00 82.00 309 ASN A C 1
ATOM 2567 O O . ASN A 1 309 ? -9.532 19.928 -8.237 1.00 82.00 309 ASN A O 1
ATOM 2571 N N . ASP A 1 310 ? -7.751 18.592 -7.958 1.00 81.75 310 ASP A N 1
ATOM 2572 C CA . ASP A 1 310 ? -8.352 17.422 -8.578 1.00 81.75 310 ASP A CA 1
ATOM 2573 C C . ASP A 1 310 ? -7.918 16.129 -7.885 1.00 81.75 310 ASP A C 1
ATOM 2575 O O . ASP A 1 310 ? -6.814 15.617 -8.087 1.00 81.75 310 ASP A O 1
ATOM 2579 N N . ASP A 1 311 ? -8.851 15.555 -7.129 1.00 84.00 311 ASP A N 1
ATOM 2580 C CA . ASP A 1 311 ? -8.675 14.295 -6.404 1.00 84.00 311 ASP A CA 1
ATOM 2581 C C . ASP A 1 311 ? -8.364 13.100 -7.321 1.00 84.00 311 ASP A C 1
ATOM 2583 O O . ASP A 1 311 ? -7.857 12.076 -6.850 1.00 84.00 311 ASP A O 1
ATOM 2587 N N . ASN A 1 312 ? -8.640 13.223 -8.626 1.00 88.38 312 ASN A N 1
ATOM 2588 C CA . ASN A 1 312 ? -8.387 12.209 -9.647 1.00 88.38 312 ASN A CA 1
ATOM 2589 C C . ASN A 1 312 ? -7.123 12.473 -10.471 1.00 88.38 312 ASN A C 1
ATOM 2591 O O . ASN A 1 312 ? -6.819 11.701 -11.381 1.00 88.38 312 ASN A O 1
ATOM 2595 N N . ALA A 1 313 ? -6.330 13.493 -10.142 1.00 88.44 313 ALA A N 1
ATOM 2596 C CA . ALA A 1 313 ? -5.104 13.801 -10.872 1.00 88.44 313 ALA A CA 1
ATOM 2597 C C . ALA A 1 313 ? -4.118 12.615 -10.923 1.00 88.44 313 ALA A C 1
ATOM 2599 O O . ALA A 1 313 ? -3.250 12.543 -11.794 1.00 88.44 313 ALA A O 1
ATOM 2600 N N . TRP A 1 314 ? -4.199 11.671 -9.981 1.00 90.00 314 TRP A N 1
ATOM 2601 C CA . TRP A 1 314 ? -3.332 10.489 -9.915 1.00 90.00 314 TRP A CA 1
ATOM 2602 C C . TRP A 1 314 ? -3.510 9.523 -11.092 1.00 90.00 314 TRP A C 1
ATOM 2604 O O . TRP A 1 314 ? -2.541 8.895 -11.507 1.00 90.00 314 TRP A O 1
ATOM 2614 N N . GLN A 1 315 ? -4.716 9.438 -11.656 1.00 91.62 315 GLN A N 1
ATOM 2615 C CA . GLN A 1 315 ? -5.037 8.546 -12.774 1.00 91.62 315 GLN A CA 1
ATOM 2616 C C . GLN A 1 315 ? -5.016 9.248 -14.130 1.00 91.62 315 GLN A C 1
ATOM 2618 O O . GLN A 1 315 ? -5.347 8.632 -15.135 1.00 91.62 315 GLN A O 1
ATOM 2623 N N . LYS A 1 316 ? -4.666 10.534 -14.192 1.00 91.94 316 LYS A N 1
ATOM 2624 C CA . LYS A 1 316 ? -4.702 11.291 -15.448 1.00 91.94 316 LYS A CA 1
ATOM 2625 C C . LYS A 1 316 ? -3.461 11.133 -16.311 1.00 91.94 316 LYS A C 1
ATOM 2627 O O . LYS A 1 316 ? -3.526 11.465 -17.485 1.00 91.94 316 LYS A O 1
ATOM 2632 N N . ALA A 1 317 ? -2.378 10.614 -15.745 1.00 93.12 317 ALA A N 1
ATOM 2633 C CA . ALA A 1 317 ? -1.201 10.136 -16.454 1.00 93.12 317 ALA A CA 1
ATOM 2634 C C . ALA A 1 317 ? -1.185 8.608 -16.342 1.00 93.12 317 ALA A C 1
ATOM 2636 O O . ALA A 1 317 ? -1.136 8.076 -15.230 1.00 93.12 317 ALA A O 1
ATOM 2637 N N . GLN A 1 318 ? -1.273 7.909 -17.471 1.00 94.44 318 GLN A N 1
ATOM 2638 C CA . GLN A 1 318 ? -1.394 6.454 -17.514 1.00 94.44 318 GLN A CA 1
ATOM 2639 C C . GLN A 1 318 ? -0.356 5.838 -18.451 1.00 94.44 318 GLN A C 1
ATOM 2641 O O . GLN A 1 318 ? -0.203 6.289 -19.585 1.00 94.44 318 GLN A O 1
ATOM 2646 N N . LEU A 1 319 ? 0.326 4.786 -17.997 1.00 93.25 319 LEU A N 1
ATOM 2647 C CA . LEU A 1 319 ? 1.150 3.924 -18.850 1.00 93.25 319 LEU A CA 1
ATOM 2648 C C . LEU A 1 319 ? 0.399 2.639 -19.176 1.00 93.25 319 LEU A C 1
ATOM 2650 O O . LEU A 1 319 ? -0.322 2.103 -18.332 1.00 93.25 319 LEU A O 1
ATOM 2654 N N . PHE A 1 320 ? 0.633 2.112 -20.375 1.00 92.81 320 PHE A N 1
ATOM 2655 C CA . PHE A 1 320 ? 0.172 0.791 -20.799 1.00 92.81 320 PHE A CA 1
ATOM 2656 C C . PHE A 1 320 ? -1.346 0.599 -20.641 1.00 92.81 320 PHE A C 1
ATOM 2658 O O . PHE A 1 320 ? -1.791 -0.475 -20.227 1.00 92.81 320 PHE A O 1
ATOM 2665 N N . ARG A 1 321 ? -2.138 1.645 -20.940 1.00 92.25 321 ARG A N 1
ATOM 2666 C CA . ARG A 1 321 ? -3.605 1.574 -20.907 1.00 92.25 321 ARG A CA 1
ATOM 2667 C C . ARG A 1 321 ? -4.103 0.580 -21.953 1.00 92.25 321 ARG A C 1
ATOM 2669 O O . ARG A 1 321 ? -3.898 0.795 -23.145 1.00 92.25 321 ARG A O 1
ATOM 2676 N N . GLN A 1 322 ? -4.744 -0.492 -21.502 1.00 90.00 322 GLN A N 1
ATOM 2677 C CA . GLN A 1 322 ? -5.248 -1.586 -22.336 1.00 90.00 322 GLN A CA 1
ATOM 2678 C C . GLN A 1 322 ? -6.632 -2.040 -21.856 1.00 90.00 322 GLN A C 1
ATOM 2680 O O . GLN A 1 322 ? -6.974 -1.837 -20.689 1.00 90.00 322 GLN A O 1
ATOM 2685 N N . SER A 1 323 ? -7.421 -2.611 -22.774 1.00 86.75 323 SER A N 1
ATOM 2686 C CA . SER A 1 323 ? -8.774 -3.127 -22.520 1.00 86.75 323 SER A CA 1
ATOM 2687 C C . SER A 1 323 ? -8.801 -4.625 -22.251 1.00 86.75 323 SER A C 1
ATOM 2689 O O . SER A 1 323 ? -7.913 -5.325 -22.783 1.00 86.75 323 SER A O 1
#

Foldseek 3Di:
DFPVPDDFDWDQDPVLLAIWTGHPQLRDINQLQLCCAAQVDLTQFDWDDDQQFIDGPVLSNDLDVVVSPVPPPDDPVVVVVVRVVVNCVSCVPPDPVVVVVVVSSVVSHVVVSVPDNPDHDPSSNHFRPDDDPVVSVVSSRHPPPPWQAQAAEAEDDPVCVVVVHWDWDAALLVLFIDIVNHTDDDPDRVRNAWRTWDQKDWDADPVVRKIWIWGHFPDQKTKTKGKYWYDPVCLVPDDDFKDKDDKAKAAQDPFKDKWKWKDWPPDDIDTDDDDHGDIDMDGDDPVPHDSPGTMIMIMMMIGGPCSPPDSCSRVRITINMDD

Sequence (323 aa):
YDTTDHVWTEVYSENQHRWLHCDACENLCDSPLIYEKGWRKNLLFCVAFAKDHIEDVTWKYVTNFKQTIQRRNINEKIFAKTISRVNEKLQSQLNQQEKNKIISNRIEDIVSMLNEEKLTKESELHGRQSGSLGWKLARGETDQQDDITNGFIYFINNEECDKGFISIEYNSVLDKYYRNEIEENKKDGLIDKVYSCSNIQRKIENDWKMVYLSRKQLNKSGIISWAIQFNSEQEQFYRFHNINIQCPSTSFDQYAQISCQLQLGDEQLIDIPQNSNSSFEYIVDQTKHSLSNLRIQFKAILTSSNDNNDDNAWQKAQLFRQS

Organism: NCBI:txid392032

Radius of gyration: 28.28 Å; chains: 1; bounding box: 66×44×73 Å

Secondary structure (DSSP, 8-state):
-BTTTB--EEEEETTTTEEEEEETTTTEES-GGGTTTTS------BEEE-SS-EEE-HHHH-S-HHHHHHH--S-HHHHHHHHHHHHHHHTTT--HHHHHHHHHHHHHHHHHHHHS--PPPGGGSS---SS-HHHHHHTT-S-TT--BSS--EEEPPHHHHHHT---EEEETTTTEEEETTEE---S-GGGGG-SEEESEEEEEETTTTEEEEEEPTT-SEEEEEEEEE--TTTTTT----EEEE---EEESSSSEEEEEEEEETTS--EEEP--TTPPEEEE--TTTS-SSS-EEEEEEEEEES-TTT-TTGGGSEEEEEE-

pLDDT: mean 85.41, std 11.44, range [43.38, 97.5]